Protein AF-A0A7S3S827-F1 (afdb_monomer_lite)

pLDDT: mean 71.92, std 21.84, range [37.91, 97.88]

InterPro domains:
  IPR003169 GYF domain [PF02213] (26-72)
  IPR003169 GYF domain [PS50829] (23-73)
  IPR003169 GYF domain [SM00444] (24-78)
  IPR035445 GYF-like domain superfamily [G3DSA:3.30.1490.40] (15-115)
  IPR035445 GYF-like domain superfamily [SSF55277] (18-75)

Radius of gyration: 38.39 Å; chains: 1; bounding box: 97×75×118 Å

Organism: Emiliania huxleyi (NCBI:txid2903)

Secondary structure (DSSP, 8-state):
-----------------PPPPPPPEEEEE-TTS-EEEEEEHHHHHHHHHTT-S-TT-EEEETTS-TT--EETTTT-SS-HHHHHHHHHHHHHHHHHHHHHHHHHHHHHHHHHHHHHHHHHHHHHHHHHHHHHHHHGGGS-------------------PPPPPP------------------HHHHHHHHTTSS-------------

Foldseek 3Di:
DDDDDDDDPPPDDPPDLDAQDPWWFKWWQDPVRDIDDRDTLVVVLVCVVVVLADQQIFMDIPVDDPPDTDGNVVCDPQHPSNVRVVSNVVSVVVVVVVVVVVVVVVVVVVVVVVVVVVVVVVVVVVVVVVVVVVVVPPDDPDDDDDDDDDDDDDDDDDDDDDDDDDDDDDDDDDDPPPPPPPVVVVVVSPVPPPPDDDDDDDDDDDD

Structure (mmCIF, N/CA/C/O backbone):
data_AF-A0A7S3S827-F1
#
_entry.id   AF-A0A7S3S827-F1
#
loop_
_atom_site.group_PDB
_atom_site.id
_atom_site.type_symbol
_atom_site.label_atom_id
_atom_site.label_alt_id
_atom_site.label_comp_id
_atom_site.label_asym_id
_atom_site.label_entity_id
_atom_site.label_seq_id
_atom_site.pdbx_PDB_ins_code
_atom_site.Cartn_x
_atom_site.Cartn_y
_atom_site.Cartn_z
_atom_site.occupancy
_atom_site.B_iso_or_equiv
_atom_site.auth_seq_id
_atom_site.auth_comp_id
_atom_site.auth_asym_id
_atom_site.auth_atom_id
_atom_site.pdbx_PDB_model_num
ATOM 1 N N . THR A 1 1 ? 31.826 45.865 11.017 1.00 51.09 1 THR A N 1
ATOM 2 C CA . THR A 1 1 ? 31.002 45.524 9.843 1.00 51.09 1 THR A CA 1
ATOM 3 C C . THR A 1 1 ? 30.927 44.026 9.707 1.00 51.09 1 THR A C 1
ATOM 5 O O . THR A 1 1 ? 31.869 43.405 9.240 1.00 51.09 1 THR A O 1
ATOM 8 N N . THR A 1 2 ? 29.838 43.450 10.203 1.00 48.00 2 THR A N 1
ATOM 9 C CA . THR A 1 2 ? 29.520 42.027 10.075 1.00 48.00 2 THR A CA 1
ATOM 10 C C . THR A 1 2 ? 28.719 41.873 8.790 1.00 48.00 2 THR A C 1
ATOM 12 O O . THR A 1 2 ? 27.593 42.364 8.734 1.00 48.00 2 THR A O 1
ATOM 15 N N . LEU A 1 3 ? 29.297 41.270 7.747 1.00 60.88 3 LEU A N 1
ATOM 16 C CA . LEU A 1 3 ? 28.540 40.963 6.535 1.00 60.88 3 LEU A CA 1
ATOM 17 C C . LEU A 1 3 ? 27.874 39.593 6.685 1.00 60.88 3 LEU A C 1
ATOM 19 O O . LEU A 1 3 ? 28.503 38.596 7.033 1.00 60.88 3 LEU A O 1
ATOM 23 N N . PHE A 1 4 ? 26.566 39.624 6.478 1.00 47.41 4 PHE A N 1
ATOM 24 C CA . PHE A 1 4 ? 25.593 38.579 6.723 1.00 47.41 4 PHE A CA 1
ATOM 25 C C . PHE A 1 4 ? 25.794 37.369 5.801 1.00 47.41 4 PHE A C 1
ATOM 27 O O . PHE A 1 4 ? 26.030 37.498 4.602 1.00 47.41 4 PHE A O 1
ATOM 34 N N . ARG A 1 5 ? 25.647 36.188 6.402 1.00 48.72 5 ARG A N 1
ATOM 35 C CA . ARG A 1 5 ? 25.558 34.866 5.780 1.00 48.72 5 ARG A CA 1
ATOM 36 C C . ARG A 1 5 ? 24.399 34.854 4.773 1.00 48.72 5 ARG A C 1
ATOM 38 O O . ARG A 1 5 ? 23.242 34.928 5.177 1.00 48.72 5 ARG A O 1
ATOM 45 N N . SER A 1 6 ? 24.728 34.757 3.485 1.00 54.19 6 SER A N 1
ATOM 46 C CA . SER A 1 6 ? 23.760 34.525 2.410 1.00 54.19 6 SER A CA 1
ATOM 47 C C . SER A 1 6 ? 23.053 33.192 2.654 1.00 54.19 6 SER A C 1
ATOM 49 O O . SER A 1 6 ? 23.708 32.164 2.855 1.00 54.19 6 SER A O 1
ATOM 51 N N . GLY A 1 7 ? 21.724 33.244 2.728 1.00 44.50 7 GLY A N 1
ATOM 52 C CA . GLY A 1 7 ? 20.860 32.097 2.955 1.00 44.50 7 GLY A CA 1
ATOM 53 C C . GLY A 1 7 ? 21.013 31.087 1.827 1.00 44.50 7 GLY A C 1
ATOM 54 O O . GLY A 1 7 ? 20.839 31.417 0.659 1.00 44.50 7 GLY A O 1
ATOM 55 N N . GLY A 1 8 ? 21.358 29.856 2.199 1.00 41.19 8 GLY A N 1
ATOM 56 C CA . GLY A 1 8 ? 21.295 28.719 1.303 1.00 41.19 8 GLY A CA 1
ATOM 57 C C . GLY A 1 8 ? 19.844 28.453 0.936 1.00 41.19 8 GLY A C 1
ATOM 58 O O . GLY A 1 8 ? 19.088 27.907 1.737 1.00 41.19 8 GLY A O 1
ATOM 59 N N . GLU A 1 9 ? 19.475 28.803 -0.289 1.00 45.28 9 GLU A N 1
ATOM 60 C CA . GLU A 1 9 ? 18.424 28.106 -1.017 1.00 45.28 9 GLU A CA 1
ATOM 61 C C . GLU A 1 9 ? 18.953 26.698 -1.303 1.00 45.28 9 GLU A C 1
ATOM 63 O O . GLU A 1 9 ? 19.600 26.420 -2.312 1.00 45.28 9 GLU A O 1
ATOM 68 N N . ILE A 1 10 ? 18.775 25.820 -0.317 1.00 52.88 10 ILE A N 1
ATOM 69 C CA . ILE A 1 10 ? 19.066 24.399 -0.443 1.00 52.88 10 ILE A CA 1
ATOM 70 C C . ILE A 1 10 ? 18.052 23.882 -1.456 1.00 52.88 10 ILE A C 1
ATOM 72 O O . ILE A 1 10 ? 16.862 23.783 -1.158 1.00 52.88 10 ILE A O 1
ATOM 76 N N . GLY A 1 11 ? 18.533 23.652 -2.678 1.00 43.12 11 GLY A N 1
ATOM 77 C CA . GLY A 1 11 ? 17.756 23.090 -3.769 1.00 43.12 11 GLY A CA 1
ATOM 78 C C . GLY A 1 11 ? 16.925 21.903 -3.296 1.00 43.12 11 GLY A C 1
ATOM 79 O O . GLY A 1 11 ? 17.377 21.097 -2.480 1.00 43.12 11 GLY A O 1
ATOM 80 N N . GLY A 1 12 ? 15.692 21.841 -3.799 1.00 39.44 12 GLY A N 1
ATOM 81 C CA . GLY A 1 12 ? 14.692 20.836 -3.473 1.00 39.44 12 GLY A CA 1
ATOM 82 C C . GLY A 1 12 ? 15.209 19.411 -3.618 1.00 39.44 12 GLY A C 1
ATOM 83 O O . GLY A 1 12 ? 15.080 18.790 -4.669 1.00 39.44 12 GLY A O 1
ATOM 84 N N . LEU A 1 13 ? 15.737 18.871 -2.523 1.00 42.00 13 LEU A N 1
ATOM 85 C CA . LEU A 1 13 ? 15.817 17.438 -2.317 1.00 42.00 13 LEU A CA 1
ATOM 86 C C . LEU A 1 13 ? 14.367 16.947 -2.199 1.00 42.00 13 LEU A C 1
ATOM 88 O O . LEU A 1 13 ? 13.686 17.347 -1.249 1.00 42.00 13 LEU A O 1
ATOM 92 N N . PRO A 1 14 ? 13.849 16.119 -3.128 1.00 49.59 14 PRO A N 1
ATOM 93 C CA . PRO A 1 14 ? 12.592 15.436 -2.880 1.00 49.59 14 PRO A CA 1
ATOM 94 C C . PRO A 1 14 ? 12.830 14.567 -1.649 1.00 49.59 14 PRO A C 1
ATOM 96 O O . PRO A 1 14 ? 13.682 13.675 -1.679 1.00 49.59 14 PRO A O 1
ATOM 99 N N . ALA A 1 15 ? 12.150 14.891 -0.546 1.00 54.53 15 ALA A N 1
ATOM 100 C CA . ALA A 1 15 ? 12.279 14.150 0.696 1.00 54.53 15 ALA A CA 1
ATOM 101 C C . ALA A 1 15 ? 12.190 12.645 0.381 1.00 54.53 15 ALA A C 1
ATOM 103 O O . ALA A 1 15 ? 11.295 12.247 -0.377 1.00 54.53 15 ALA A O 1
ATOM 104 N N . PRO A 1 16 ? 13.108 11.801 0.895 1.00 57.25 16 PRO A N 1
ATOM 105 C CA . PRO A 1 16 ? 12.917 10.362 0.803 1.00 57.25 16 PRO A CA 1
ATOM 106 C C . PRO A 1 16 ? 11.525 10.081 1.359 1.00 57.25 16 PRO A C 1
ATOM 108 O O . PRO A 1 16 ? 11.209 10.555 2.449 1.00 57.25 16 PRO A O 1
ATOM 111 N N . LEU A 1 17 ? 10.680 9.406 0.571 1.00 61.38 17 LEU A N 1
ATOM 112 C CA . LEU A 1 17 ? 9.327 9.042 0.978 1.00 61.38 17 LEU A CA 1
ATOM 113 C C . LEU A 1 17 ? 9.445 8.365 2.339 1.00 61.38 17 LEU A C 1
ATOM 115 O O . LEU A 1 17 ? 9.945 7.242 2.429 1.00 61.38 17 LEU A O 1
ATOM 119 N N . LEU A 1 18 ? 9.084 9.086 3.399 1.00 72.19 18 LEU A N 1
ATOM 120 C CA . LEU A 1 18 ? 9.188 8.565 4.747 1.00 72.19 18 LEU A CA 1
ATOM 121 C C . LEU A 1 18 ? 8.203 7.403 4.801 1.00 72.19 18 LEU A C 1
ATOM 123 O O . LEU A 1 18 ? 7.013 7.590 4.538 1.00 72.19 18 LEU A O 1
ATOM 127 N N . ALA A 1 19 ? 8.718 6.195 5.032 1.00 76.25 19 ALA A N 1
ATOM 128 C CA . ALA A 1 19 ? 7.873 5.018 5.089 1.00 76.25 19 ALA A CA 1
ATOM 129 C C . ALA A 1 19 ? 6.788 5.246 6.156 1.00 76.25 19 ALA A C 1
ATOM 131 O O . ALA A 1 19 ? 7.093 5.787 7.226 1.00 76.25 19 ALA A O 1
ATOM 132 N N . PRO A 1 20 ? 5.526 4.878 5.879 1.00 80.06 20 PRO A N 1
ATOM 133 C CA . PRO A 1 20 ? 4.479 4.974 6.883 1.00 80.06 20 PRO A CA 1
ATOM 134 C C . PRO A 1 20 ? 4.869 4.134 8.113 1.00 80.06 20 PRO A C 1
ATOM 136 O O . PRO A 1 20 ? 5.583 3.135 7.965 1.00 80.06 20 PRO A O 1
ATOM 139 N N . PRO A 1 21 ? 4.397 4.501 9.321 1.00 80.06 21 PRO A N 1
ATOM 140 C CA . PRO A 1 21 ? 4.660 3.732 10.542 1.00 80.06 21 PRO A CA 1
ATOM 141 C C . PRO A 1 21 ? 4.249 2.263 10.359 1.00 80.06 21 PRO A C 1
ATOM 143 O O . PRO A 1 21 ? 3.420 1.993 9.497 1.00 80.06 21 PRO A O 1
ATOM 146 N N . PRO A 1 22 ? 4.771 1.291 11.125 1.00 83.81 22 PRO A N 1
ATOM 147 C CA . PRO A 1 22 ? 4.382 -0.117 10.984 1.00 83.81 22 PRO A CA 1
ATOM 148 C C . PRO A 1 22 ? 2.862 -0.325 11.155 1.00 83.81 22 PRO A C 1
ATOM 150 O O . PRO A 1 22 ? 2.217 0.485 11.826 1.00 83.81 22 PRO A O 1
ATOM 153 N N . PRO A 1 23 ? 2.267 -1.347 10.505 1.00 84.81 23 PRO A N 1
ATOM 154 C CA . PRO A 1 23 ? 0.839 -1.646 10.623 1.00 84.81 23 PRO A CA 1
ATOM 155 C C . PRO A 1 23 ? 0.475 -1.952 12.069 1.00 84.81 23 PRO A C 1
ATOM 157 O O . PRO A 1 23 ? 1.078 -2.826 12.689 1.00 84.81 23 PRO A O 1
ATOM 160 N N . LYS A 1 24 ? -0.498 -1.207 12.596 1.00 89.75 24 LYS A N 1
ATOM 161 C CA . LYS A 1 24 ? -1.040 -1.415 13.938 1.00 89.75 24 LYS A CA 1
ATOM 162 C C . LYS A 1 24 ? -2.236 -2.360 13.893 1.00 89.75 24 LYS A C 1
ATOM 164 O O . LYS A 1 24 ? -3.047 -2.314 12.966 1.00 89.75 24 LYS A O 1
ATOM 169 N N . GLU A 1 25 ? -2.366 -3.184 14.922 1.00 93.75 25 GLU A N 1
ATOM 170 C CA . GLU A 1 25 ? -3.558 -4.003 15.125 1.00 93.75 25 GLU A CA 1
ATOM 171 C C . GLU A 1 25 ? -4.570 -3.233 15.972 1.00 93.75 25 GLU A C 1
ATOM 173 O O . GLU A 1 25 ? -4.205 -2.445 16.849 1.00 93.75 25 GLU A O 1
ATOM 178 N N . TRP A 1 26 ? -5.851 -3.447 15.698 1.00 93.12 26 TRP A N 1
ATOM 179 C CA . TRP A 1 26 ? -6.949 -2.728 16.326 1.00 93.12 26 TRP A CA 1
ATOM 180 C C . TRP A 1 26 ? -7.888 -3.673 17.054 1.00 93.12 26 TRP A C 1
ATOM 182 O O . TRP A 1 26 ? -8.202 -4.765 16.576 1.00 93.12 26 TRP A O 1
ATOM 192 N N . PHE A 1 27 ? -8.367 -3.206 18.201 1.00 93.62 27 PHE A N 1
ATOM 193 C CA . PHE A 1 27 ? -9.328 -3.907 19.035 1.00 93.62 27 PHE A CA 1
ATOM 194 C C . PHE A 1 27 ? -10.498 -2.978 19.328 1.00 93.62 27 PHE A C 1
ATOM 196 O O . PHE A 1 27 ? -10.313 -1.773 19.525 1.00 93.62 27 PHE A O 1
ATOM 203 N N . TYR A 1 28 ? -11.702 -3.532 19.396 1.00 93.25 28 TYR A N 1
ATOM 204 C CA . TYR A 1 28 ? -12.872 -2.797 19.865 1.00 93.25 28 TYR A CA 1
ATOM 205 C C . TYR A 1 28 ? -13.607 -3.587 20.936 1.00 93.25 28 TYR A C 1
ATOM 207 O O . TYR A 1 28 ? -13.506 -4.814 20.998 1.00 93.25 28 TYR A O 1
ATOM 215 N N . ARG A 1 29 ? -14.346 -2.879 21.788 1.00 92.00 29 ARG A N 1
ATOM 216 C CA . ARG A 1 29 ? -15.209 -3.487 22.799 1.00 92.00 29 ARG A CA 1
ATOM 217 C C . ARG A 1 29 ? -16.655 -3.414 22.331 1.00 92.00 29 ARG A C 1
ATOM 219 O O . ARG A 1 29 ? -17.134 -2.335 21.989 1.00 92.00 29 ARG A O 1
ATOM 226 N N . ASP A 1 30 ? -17.331 -4.553 22.261 1.00 89.81 30 ASP A N 1
ATOM 227 C CA . ASP A 1 30 ? -18.743 -4.585 21.880 1.00 89.81 30 ASP A CA 1
ATOM 228 C C . ASP A 1 30 ? -19.674 -4.180 23.040 1.00 89.81 30 ASP A C 1
ATOM 230 O O . ASP A 1 30 ? -19.233 -3.859 24.146 1.00 89.81 30 ASP A O 1
ATOM 234 N N . LEU A 1 31 ? -20.985 -4.170 22.772 1.00 85.19 31 LEU A N 1
ATOM 235 C CA . LEU A 1 31 ? -22.021 -3.821 23.753 1.00 85.19 31 LEU A CA 1
ATOM 236 C C . LEU A 1 31 ? -22.100 -4.818 24.919 1.00 85.19 31 LEU A C 1
ATOM 238 O O . LEU A 1 31 ? -22.550 -4.452 26.001 1.00 85.19 31 LEU A O 1
ATOM 242 N N . GLU A 1 32 ? -21.659 -6.062 24.709 1.00 87.06 32 GLU A N 1
ATOM 243 C CA . GLU A 1 32 ? -21.570 -7.094 25.750 1.00 87.06 32 GLU A CA 1
ATOM 244 C C . GLU A 1 32 ? -20.295 -6.912 26.597 1.00 87.06 32 GLU A C 1
ATOM 246 O O . GLU A 1 32 ? -20.071 -7.623 27.577 1.00 87.06 32 GLU A O 1
ATOM 251 N N . GLY A 1 33 ? -19.452 -5.937 26.242 1.00 85.88 33 GLY A N 1
ATOM 252 C CA . GLY A 1 33 ? -18.188 -5.671 26.903 1.00 85.88 33 GLY A CA 1
ATOM 253 C C . GLY A 1 33 ? -17.071 -6.623 26.476 1.00 85.88 33 GLY A C 1
ATOM 254 O O . GLY A 1 33 ? -16.022 -6.620 27.129 1.00 85.88 33 GLY A O 1
ATOM 255 N N . VAL A 1 34 ? -17.263 -7.409 25.414 1.00 91.75 34 VAL A N 1
ATOM 256 C CA . VAL A 1 34 ? -16.282 -8.372 24.904 1.00 91.75 34 VAL A CA 1
ATOM 257 C C . VAL A 1 34 ? -15.320 -7.670 23.950 1.00 91.75 34 VAL A C 1
ATOM 259 O O . VAL A 1 34 ? -15.717 -6.881 23.091 1.00 91.75 34 VAL A O 1
ATOM 262 N N . VAL A 1 35 ? -14.027 -7.948 24.120 1.00 93.19 35 VAL A N 1
ATOM 263 C CA . VAL A 1 35 ? -12.971 -7.423 23.252 1.00 93.19 35 VAL A CA 1
ATOM 264 C C . VAL A 1 35 ? -12.912 -8.260 21.981 1.00 93.19 35 VAL A C 1
ATOM 266 O O . VAL A 1 35 ? -12.739 -9.475 22.042 1.00 93.19 35 VAL A O 1
ATOM 269 N N . GLN A 1 36 ? -13.031 -7.597 20.839 1.00 92.56 36 GLN A N 1
ATOM 270 C CA . GLN A 1 36 ? -12.949 -8.195 19.514 1.00 92.56 36 GLN A CA 1
ATOM 271 C C . GLN A 1 36 ? -11.668 -7.715 18.824 1.00 92.56 36 GLN A C 1
ATOM 273 O O . GLN A 1 36 ? -11.342 -6.525 18.870 1.00 92.56 36 GLN A O 1
ATOM 278 N N . GLY A 1 37 ? -10.953 -8.634 18.177 1.00 90.81 37 GLY A N 1
ATOM 279 C CA . GLY A 1 37 ? -9.704 -8.376 17.456 1.00 90.81 37 GLY A CA 1
ATOM 280 C C . GLY A 1 37 ? -8.712 -9.537 17.598 1.00 90.81 37 GLY A C 1
ATOM 281 O O . GLY A 1 37 ? -9.057 -10.553 18.206 1.00 90.81 37 GLY A O 1
ATOM 282 N N . PRO A 1 38 ? -7.486 -9.405 17.067 1.00 93.88 38 PRO A N 1
ATOM 283 C CA . PRO A 1 38 ? -6.941 -8.231 16.375 1.00 93.88 38 PRO A CA 1
ATOM 284 C C . PRO A 1 38 ? -7.517 -8.040 14.963 1.00 93.88 38 PRO A C 1
ATOM 286 O O . PRO A 1 38 ? -7.729 -9.006 14.232 1.00 93.88 38 PRO A O 1
ATOM 289 N N . PHE A 1 39 ? -7.738 -6.785 14.568 1.00 93.50 39 PHE A N 1
ATOM 290 C CA . PHE A 1 39 ? -8.110 -6.400 13.202 1.00 93.50 39 PHE A CA 1
ATOM 291 C C . PHE A 1 39 ? -7.045 -5.510 12.573 1.00 93.50 39 PHE A C 1
ATOM 293 O O . PHE A 1 39 ? -6.394 -4.720 13.260 1.00 93.50 39 PHE A O 1
ATOM 300 N N . THR A 1 40 ? -6.883 -5.598 11.256 1.00 92.94 40 THR A N 1
ATOM 301 C CA . THR A 1 40 ? -5.934 -4.739 10.538 1.00 92.94 40 THR A CA 1
ATOM 302 C C . THR A 1 40 ? -6.492 -3.327 10.334 1.00 92.94 40 THR A C 1
ATOM 304 O O . THR A 1 40 ? -7.707 -3.110 10.309 1.00 92.94 40 THR A O 1
ATOM 307 N N . GLU A 1 41 ? -5.598 -2.350 10.132 1.00 91.38 41 GLU A N 1
ATOM 308 C CA . GLU A 1 41 ? -5.967 -0.972 9.754 1.00 91.38 41 GLU A CA 1
ATOM 309 C C . GLU A 1 41 ? -6.884 -0.932 8.524 1.00 91.38 41 GLU A C 1
ATOM 311 O O . GLU A 1 41 ? -7.799 -0.116 8.458 1.00 91.38 41 GLU A O 1
ATOM 316 N N . GLU A 1 42 ? -6.649 -1.821 7.557 1.00 91.19 42 GLU A N 1
ATOM 317 C CA . GLU A 1 42 ? -7.448 -1.944 6.338 1.00 91.19 42 GLU A CA 1
ATOM 318 C C . GLU A 1 42 ? -8.878 -2.395 6.639 1.00 91.19 42 GLU A C 1
ATOM 320 O O . GLU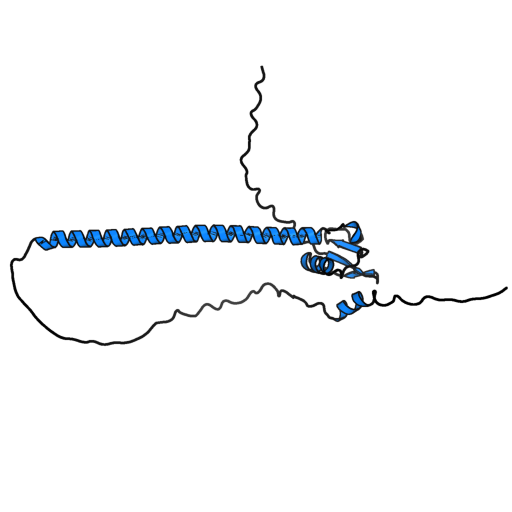 A 1 42 ? -9.825 -1.701 6.265 1.00 91.19 42 GLU A O 1
ATOM 325 N N . GLN A 1 43 ? -9.035 -3.495 7.383 1.00 92.12 43 GLN A N 1
ATOM 326 C CA . GLN A 1 43 ? -10.350 -4.032 7.746 1.00 92.12 43 GLN A CA 1
ATOM 327 C C . GLN A 1 43 ? -11.181 -2.995 8.499 1.00 92.12 43 GLN A C 1
ATOM 329 O O . GLN A 1 43 ? -12.339 -2.734 8.167 1.00 92.12 43 GLN A O 1
ATOM 334 N N . ILE A 1 44 ? -10.579 -2.362 9.504 1.00 91.94 44 ILE A N 1
ATOM 335 C CA . ILE A 1 44 ? -11.321 -1.454 10.371 1.00 91.94 44 ILE A CA 1
ATOM 336 C C . ILE A 1 44 ? -11.589 -0.098 9.703 1.00 91.94 44 ILE A C 1
ATOM 338 O O . ILE A 1 44 ? -12.637 0.513 9.930 1.00 91.94 44 ILE A O 1
ATOM 342 N N . SER A 1 45 ? -10.709 0.331 8.791 1.00 91.50 45 SER A N 1
ATOM 343 C CA . SER A 1 45 ? -10.950 1.462 7.889 1.00 91.50 45 SER A CA 1
ATOM 344 C C . SER A 1 45 ? -12.129 1.195 6.949 1.00 91.50 45 SER A C 1
ATOM 346 O O . SER A 1 45 ? -12.983 2.070 6.771 1.00 91.50 45 SER A O 1
ATOM 348 N N . GLU A 1 46 ? -12.241 -0.013 6.392 1.00 92.88 46 GLU A N 1
ATOM 349 C CA . GLU A 1 46 ? -13.371 -0.400 5.543 1.00 92.88 46 GLU A CA 1
ATOM 350 C C . GLU A 1 46 ? -14.696 -0.379 6.317 1.00 92.88 46 GLU A C 1
ATOM 352 O O . GLU A 1 46 ? -15.693 0.183 5.844 1.00 92.88 46 GLU A O 1
ATOM 357 N N . TRP A 1 47 ? -14.707 -0.914 7.539 1.00 91.94 47 TRP A N 1
ATOM 358 C CA . TRP A 1 47 ? -15.898 -0.906 8.391 1.00 91.94 47 TRP A CA 1
ATOM 359 C C . TRP A 1 47 ? -16.310 0.502 8.819 1.00 91.94 47 TRP A C 1
ATOM 361 O O . TRP A 1 47 ? -17.505 0.816 8.823 1.00 91.94 47 TRP A O 1
ATOM 371 N N . HIS A 1 48 ? -15.342 1.374 9.108 1.00 90.25 48 HIS A N 1
ATOM 372 C CA . HIS A 1 48 ? -15.591 2.787 9.386 1.00 90.25 48 HIS A CA 1
ATOM 373 C C . HIS A 1 48 ? -16.221 3.504 8.183 1.00 90.25 48 HIS A C 1
ATOM 375 O O . HIS A 1 48 ? -17.231 4.202 8.323 1.00 90.25 48 HIS A O 1
ATOM 381 N N . ARG A 1 49 ? -15.666 3.302 6.980 1.00 89.06 49 ARG A N 1
ATOM 382 C CA . ARG A 1 49 ? -16.199 3.880 5.732 1.00 89.06 49 ARG A CA 1
ATOM 383 C C . ARG A 1 49 ? -17.604 3.375 5.417 1.00 89.06 49 ARG A C 1
ATOM 385 O O . ARG A 1 49 ? -18.434 4.153 4.957 1.00 89.06 49 ARG A O 1
ATOM 392 N N . SER A 1 50 ? -17.872 2.109 5.723 1.00 89.94 50 SER A N 1
ATOM 393 C CA . SER A 1 50 ? -19.173 1.461 5.527 1.00 89.94 50 SER A CA 1
ATOM 394 C C . SER A 1 50 ? -20.186 1.757 6.640 1.00 89.94 50 SER A C 1
ATOM 396 O O . SER A 1 50 ? -21.297 1.235 6.599 1.00 89.94 50 SER A O 1
ATOM 398 N N . LYS A 1 51 ? -19.823 2.582 7.635 1.00 89.75 51 LYS A N 1
ATOM 399 C CA . LYS A 1 51 ? -20.671 2.947 8.785 1.00 89.75 51 LYS A CA 1
ATOM 400 C C . LYS A 1 51 ? -21.157 1.749 9.614 1.00 89.75 51 LYS A C 1
ATOM 402 O O . LYS A 1 51 ? -22.183 1.838 10.280 1.00 89.75 51 LYS A O 1
ATOM 407 N N . TYR A 1 52 ? -20.391 0.655 9.627 1.00 89.25 52 TYR A N 1
ATOM 408 C CA . TYR A 1 52 ? -20.658 -0.489 10.506 1.00 89.25 52 TYR A CA 1
ATOM 409 C C . TYR A 1 52 ? -20.203 -0.246 11.950 1.00 89.25 52 TYR A C 1
ATOM 411 O O . TYR A 1 52 ? -20.700 -0.898 12.864 1.00 89.25 52 TYR A O 1
ATOM 419 N N . LEU A 1 53 ? -19.265 0.683 12.163 1.00 89.31 53 LEU A N 1
ATOM 420 C CA . LEU A 1 53 ? -18.757 1.035 13.488 1.00 89.31 53 LEU A CA 1
ATOM 421 C C . LEU A 1 53 ? -19.529 2.248 14.034 1.00 89.31 53 LEU A C 1
ATOM 423 O O . LEU A 1 53 ? -19.475 3.317 13.416 1.00 89.31 53 LEU A O 1
ATOM 427 N N . PRO A 1 54 ? -20.251 2.119 15.164 1.00 89.44 54 PRO A N 1
ATOM 428 C CA . PRO A 1 54 ? -20.937 3.252 15.770 1.00 89.44 54 PRO A CA 1
ATOM 429 C C . PRO A 1 54 ? -19.936 4.264 16.338 1.00 89.44 54 PRO A C 1
ATOM 431 O O . PRO A 1 54 ? -18.864 3.898 16.808 1.00 89.44 54 PRO A O 1
ATOM 434 N N . ALA A 1 55 ? -20.303 5.547 16.346 1.00 88.62 55 ALA A N 1
ATOM 435 C CA . ALA A 1 55 ? -19.421 6.621 16.812 1.00 88.62 55 ALA A CA 1
ATOM 436 C C . ALA A 1 55 ? -19.005 6.464 18.289 1.00 88.62 55 ALA A C 1
ATOM 438 O O . ALA A 1 55 ? -17.887 6.795 18.654 1.00 88.62 55 ALA A O 1
ATOM 439 N N . ASN A 1 56 ? -19.862 5.878 19.127 1.00 89.94 56 ASN A N 1
ATOM 440 C CA . ASN A 1 56 ? -19.554 5.626 20.538 1.00 89.94 56 ASN A CA 1
ATOM 441 C C . ASN A 1 56 ? -18.808 4.299 20.771 1.00 89.94 56 ASN A C 1
ATOM 443 O O . ASN A 1 56 ? -18.664 3.889 21.920 1.00 89.94 56 ASN A O 1
ATOM 447 N N . LEU A 1 57 ? -18.377 3.594 19.714 1.00 91.44 57 LEU A N 1
ATOM 448 C CA . LEU A 1 57 ? -17.685 2.314 19.856 1.00 91.44 57 LEU A CA 1
ATOM 449 C C . LEU A 1 57 ? -16.313 2.532 20.512 1.00 91.44 57 LEU A C 1
ATOM 451 O O . LEU A 1 57 ? -15.492 3.245 19.929 1.00 91.44 57 LEU A O 1
ATOM 455 N N . PRO A 1 58 ? -16.030 1.921 21.676 1.00 93.06 58 PRO A N 1
ATOM 456 C CA . PRO A 1 58 ? -14.725 2.014 22.313 1.00 93.06 58 PRO A CA 1
ATOM 457 C C . PRO A 1 58 ? -13.699 1.215 21.511 1.00 93.06 58 PRO A C 1
ATOM 459 O O . PRO A 1 58 ? -13.856 0.007 21.307 1.00 93.06 58 PRO A O 1
ATOM 462 N N . MET A 1 59 ? -12.637 1.883 21.073 1.00 93.19 59 MET A N 1
ATOM 463 C CA . MET A 1 59 ? -11.583 1.306 20.246 1.00 93.19 59 MET A CA 1
ATOM 464 C C . MET A 1 59 ? -10.203 1.612 20.820 1.00 93.19 59 M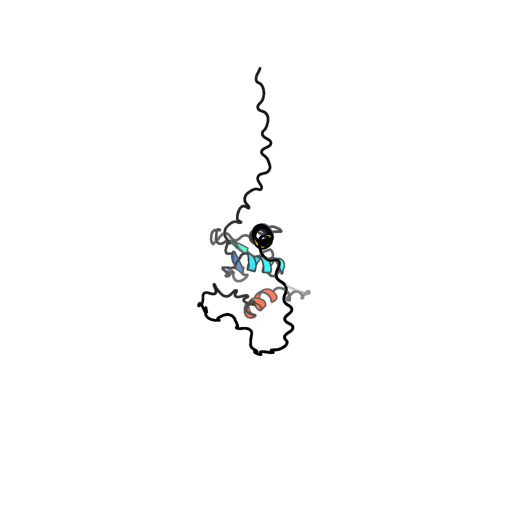ET A C 1
ATOM 466 O O . MET A 1 59 ? -9.996 2.651 21.444 1.00 93.19 59 MET A O 1
ATOM 470 N N . ARG A 1 60 ? -9.247 0.716 20.583 1.00 93.44 60 ARG A N 1
ATOM 471 C CA . ARG A 1 60 ? -7.839 0.912 20.947 1.00 93.44 60 ARG A CA 1
ATOM 472 C C . ARG A 1 60 ? -6.914 0.296 19.906 1.00 93.44 60 ARG A C 1
ATOM 474 O O . ARG A 1 60 ? -7.307 -0.647 19.209 1.00 93.44 60 ARG A O 1
ATOM 481 N N . SER A 1 61 ? -5.686 0.795 19.835 1.00 92.19 61 SER A N 1
ATOM 482 C CA . SER A 1 61 ? -4.629 0.143 19.067 1.00 92.19 61 SER A CA 1
ATOM 483 C C . SER A 1 61 ? -3.861 -0.870 19.927 1.00 92.19 61 SER A C 1
ATOM 485 O O . SER A 1 61 ? -4.000 -0.905 21.151 1.00 92.19 61 SER A O 1
ATOM 487 N N . SER A 1 62 ? -3.050 -1.715 19.293 1.00 91.00 62 SER A N 1
ATOM 488 C CA . SER A 1 62 ? -2.144 -2.658 19.966 1.00 91.00 62 SER A CA 1
ATOM 489 C C . SER A 1 62 ? -1.051 -1.982 20.796 1.00 91.00 62 SER A C 1
ATOM 491 O O . SER A 1 62 ? -0.461 -2.620 21.658 1.00 91.00 62 SER A O 1
ATOM 493 N N . ASP A 1 63 ? -0.774 -0.714 20.501 1.00 87.19 63 ASP A N 1
ATOM 494 C CA . ASP A 1 63 ? 0.242 0.121 21.146 1.00 87.19 63 ASP A CA 1
ATOM 495 C C . ASP A 1 63 ? -0.285 0.742 22.455 1.00 87.19 63 ASP A C 1
ATOM 497 O O . ASP A 1 63 ? 0.484 1.060 23.359 1.00 87.19 63 ASP A O 1
ATOM 501 N N . ASP A 1 64 ? -1.609 0.887 22.564 1.00 87.19 64 ASP A N 1
ATOM 502 C CA . ASP A 1 64 ? -2.273 1.463 23.729 1.00 87.19 64 ASP A CA 1
ATOM 503 C C . ASP A 1 64 ? -2.445 0.426 24.858 1.00 87.19 64 ASP A C 1
ATOM 505 O O . ASP A 1 64 ? -2.635 -0.770 24.590 1.00 87.19 64 ASP A O 1
ATOM 509 N N . PRO A 1 65 ? -2.473 0.866 26.134 1.00 88.69 65 PRO A N 1
ATOM 510 C CA . PRO A 1 65 ? -2.781 -0.001 27.266 1.00 88.69 65 PRO A CA 1
ATOM 511 C C . PRO A 1 65 ? -4.117 -0.746 27.085 1.00 88.69 65 PRO A C 1
ATOM 513 O O . PRO A 1 65 ? -5.056 -0.196 26.503 1.00 88.69 65 PRO A O 1
ATOM 516 N N . PRO A 1 66 ? -4.262 -1.971 27.628 1.00 83.50 66 PRO A N 1
ATOM 517 C CA . PRO A 1 66 ? -5.461 -2.790 27.441 1.00 83.50 66 PRO A CA 1
ATOM 518 C C . PRO A 1 66 ? -6.749 -2.145 27.971 1.00 83.50 66 PRO A C 1
ATOM 520 O O . PRO A 1 66 ? -7.818 -2.489 27.478 1.00 83.50 66 PRO A O 1
ATOM 523 N N . ASP A 1 67 ? -6.649 -1.205 28.914 1.00 84.69 67 ASP A N 1
ATOM 524 C CA . ASP A 1 67 ? -7.776 -0.464 29.497 1.00 84.69 67 ASP A CA 1
ATOM 525 C C . ASP A 1 67 ? -8.042 0.897 28.823 1.00 84.69 67 ASP A C 1
ATOM 527 O O . ASP A 1 67 ? -9.021 1.573 29.139 1.00 84.69 67 ASP A O 1
ATOM 531 N N . SER A 1 68 ? -7.197 1.310 27.872 1.00 90.19 68 SER A N 1
ATOM 532 C CA . SER A 1 68 ? -7.256 2.628 27.232 1.00 90.19 68 SER A CA 1
ATOM 533 C C . SER A 1 68 ? -8.115 2.607 25.964 1.00 90.19 68 SER A C 1
ATOM 535 O O . SER A 1 68 ? -7.604 2.723 24.850 1.00 90.19 68 SER A O 1
ATOM 537 N N . TYR A 1 69 ? -9.430 2.441 26.123 1.00 90.06 69 TYR A N 1
ATOM 538 C CA . TYR A 1 69 ? -10.372 2.527 25.004 1.00 90.06 69 TYR A CA 1
ATOM 539 C C . TYR A 1 69 ? -10.859 3.958 24.789 1.00 90.06 69 TYR A C 1
ATOM 541 O O . TYR A 1 69 ? -11.454 4.565 25.679 1.00 90.06 69 TYR A O 1
ATOM 549 N N . THR A 1 70 ? -10.697 4.444 23.565 1.00 92.00 70 THR A N 1
ATOM 550 C CA . THR A 1 70 ? -11.186 5.751 23.130 1.00 92.00 70 THR A CA 1
ATOM 551 C C . THR A 1 70 ? -12.382 5.541 22.205 1.00 92.00 70 THR A C 1
ATOM 553 O O . THR A 1 70 ? -12.295 4.731 21.276 1.00 92.00 70 THR A O 1
ATOM 556 N N . PRO A 1 71 ? -13.521 6.214 22.430 1.00 92.62 71 PRO A N 1
ATOM 557 C CA . PRO A 1 71 ? -14.650 6.098 21.524 1.00 92.62 71 PRO A CA 1
ATOM 558 C C . PRO A 1 71 ? -14.291 6.677 20.154 1.00 92.62 71 PRO A C 1
ATOM 560 O O . PRO A 1 71 ? -13.578 7.675 20.041 1.00 92.62 71 PRO A O 1
ATOM 563 N N . LEU A 1 72 ? -14.795 6.041 19.101 1.00 88.94 72 LEU A N 1
ATOM 564 C CA . LEU A 1 72 ? -14.502 6.405 17.716 1.00 88.94 72 LEU A CA 1
ATOM 565 C C . LEU A 1 72 ? -14.804 7.888 17.401 1.00 88.94 72 LEU A C 1
ATOM 567 O O . LEU A 1 72 ? -14.099 8.497 16.600 1.00 88.94 72 LEU A O 1
ATOM 571 N N . SER A 1 73 ? -15.800 8.487 18.056 1.00 88.69 73 SER A N 1
ATOM 572 C CA . SER A 1 73 ? -16.153 9.907 17.952 1.00 88.69 73 SER A CA 1
ATOM 573 C C . SER A 1 73 ? -15.031 10.848 18.395 1.00 88.69 73 SER A C 1
ATOM 575 O O . SER A 1 73 ? -14.844 11.896 17.782 1.00 88.69 73 SER A O 1
ATOM 577 N N . GLU A 1 74 ? -14.268 10.470 19.422 1.00 91.06 74 GLU A N 1
ATOM 578 C CA . GLU A 1 74 ? -13.164 11.269 19.976 1.00 91.06 74 GLU A CA 1
ATOM 579 C C . GLU A 1 74 ? -11.902 11.183 19.101 1.00 91.06 74 GLU A C 1
ATOM 581 O O . GLU A 1 74 ? -11.073 12.088 19.114 1.00 91.06 74 GLU A O 1
ATOM 586 N N . MET A 1 75 ? -11.768 10.139 18.270 1.00 87.88 75 MET A N 1
ATOM 587 C CA . MET A 1 75 ? -10.679 10.035 17.282 1.00 87.88 75 MET A CA 1
ATOM 588 C C . MET A 1 75 ? -10.858 10.971 16.073 1.00 87.88 75 MET A C 1
ATOM 590 O O . MET A 1 75 ? -9.959 11.080 15.238 1.00 87.88 75 MET A O 1
ATOM 594 N N . GLY A 1 76 ? -11.999 11.660 15.974 1.00 85.38 76 GLY A N 1
ATOM 595 C CA . GLY A 1 76 ? -12.292 12.637 14.931 1.00 85.38 76 GLY A CA 1
ATOM 596 C C . 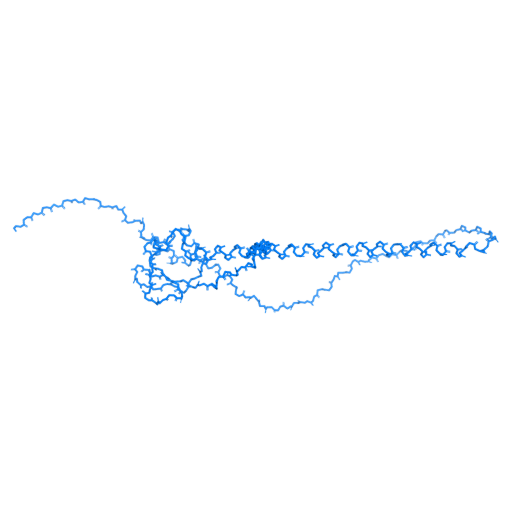GLY A 1 76 ? -12.792 12.037 13.612 1.00 85.38 76 GLY A C 1
ATOM 597 O O . GLY A 1 76 ? -13.001 10.837 13.465 1.00 85.38 76 GLY A O 1
ATOM 598 N N . SER A 1 77 ? -12.993 12.912 12.618 1.00 81.31 77 SER A N 1
ATOM 599 C CA . SER A 1 77 ? -13.532 12.550 11.289 1.00 81.31 77 SER A CA 1
ATOM 600 C C . SER A 1 77 ? -12.656 11.541 10.533 1.00 81.31 77 SER A C 1
ATOM 602 O O . SER A 1 77 ? -13.144 10.749 9.722 1.00 81.31 77 SER A O 1
ATOM 604 N N . GLN A 1 78 ? -11.353 11.552 10.818 1.00 85.88 78 GLN A N 1
ATOM 605 C CA . GLN A 1 78 ? -10.385 10.647 10.223 1.00 85.88 78 GLN A CA 1
ATOM 606 C C . GLN A 1 78 ? -9.558 9.972 11.322 1.00 85.88 78 GLN A C 1
ATOM 608 O O . GLN A 1 78 ? -8.490 10.470 11.680 1.00 85.88 78 GLN A O 1
ATOM 613 N N . PRO A 1 79 ? -10.036 8.828 11.840 1.00 88.69 79 PRO A N 1
ATOM 614 C CA . PRO A 1 79 ? -9.320 8.067 12.849 1.00 88.69 79 PRO A CA 1
ATOM 615 C C . PRO A 1 79 ? -7.912 7.672 12.378 1.00 88.69 79 PRO A C 1
ATOM 617 O O . PRO A 1 79 ? -7.686 7.489 11.172 1.00 88.69 79 PRO A O 1
ATOM 620 N N . PRO A 1 80 ? -6.968 7.456 13.309 1.00 87.94 80 PRO A N 1
ATOM 621 C CA . PRO A 1 80 ? -5.582 7.116 12.988 1.00 87.94 80 PRO A CA 1
ATOM 622 C C . PRO A 1 80 ? -5.440 5.885 12.080 1.00 87.94 80 PRO A C 1
ATOM 624 O O . PRO A 1 80 ? -4.583 5.896 11.201 1.00 87.94 80 PRO A O 1
ATOM 627 N N . PHE A 1 81 ? -6.297 4.863 12.199 1.00 89.50 81 PHE A N 1
ATOM 628 C CA . PHE A 1 81 ? -6.277 3.707 11.288 1.00 89.50 81 PHE A CA 1
ATOM 629 C C . PHE A 1 81 ? -6.656 4.055 9.843 1.00 89.50 81 PHE A C 1
ATOM 631 O O . PHE A 1 81 ? -6.077 3.506 8.908 1.00 89.50 81 PHE A O 1
ATOM 638 N N . VAL A 1 82 ? -7.581 5.000 9.635 1.00 90.94 82 VAL A N 1
ATOM 639 C CA . VAL A 1 82 ? -7.959 5.470 8.291 1.00 90.94 82 VAL A CA 1
ATOM 640 C C . VAL A 1 82 ? -6.816 6.280 7.691 1.00 90.94 82 VAL A C 1
ATOM 642 O O . VAL A 1 82 ? -6.455 6.086 6.530 1.00 90.94 82 VAL A O 1
ATOM 645 N N . ALA A 1 83 ? -6.231 7.182 8.482 1.00 89.38 83 ALA A N 1
ATOM 646 C CA . ALA A 1 83 ? -5.083 7.978 8.062 1.00 89.38 83 ALA A CA 1
ATOM 647 C C . ALA A 1 83 ? -3.876 7.090 7.712 1.00 89.38 83 ALA A C 1
ATOM 649 O O . ALA A 1 83 ? -3.287 7.261 6.643 1.00 89.38 83 ALA A O 1
ATOM 650 N N . ALA A 1 84 ? -3.557 6.108 8.559 1.00 89.38 84 ALA A N 1
ATOM 651 C CA . ALA A 1 84 ? -2.466 5.161 8.341 1.00 89.38 84 ALA A CA 1
ATOM 652 C C . ALA A 1 84 ? -2.688 4.307 7.085 1.00 89.38 84 ALA A C 1
ATOM 654 O O . ALA A 1 84 ? -1.798 4.224 6.236 1.00 89.38 84 ALA A O 1
ATOM 655 N N . HIS A 1 85 ? -3.889 3.750 6.906 1.00 90.50 85 HIS A N 1
ATOM 656 C CA . HIS A 1 85 ? -4.222 2.961 5.721 1.00 90.50 85 HIS A CA 1
ATOM 657 C C . HIS A 1 85 ? -4.080 3.779 4.425 1.00 90.50 85 HIS A C 1
ATOM 659 O O . HIS A 1 85 ? -3.454 3.327 3.466 1.00 90.50 85 HIS A O 1
ATOM 665 N N . LEU A 1 86 ? -4.579 5.021 4.406 1.00 90.25 86 LEU A N 1
ATOM 666 C CA . LEU A 1 86 ? -4.426 5.908 3.248 1.00 90.25 86 LEU A CA 1
ATOM 667 C C . LEU A 1 86 ? -2.966 6.303 2.996 1.00 90.25 86 LEU A C 1
ATOM 669 O O . LEU A 1 86 ? -2.547 6.376 1.840 1.00 90.25 86 LEU A O 1
ATOM 673 N N . ALA A 1 87 ? -2.184 6.550 4.048 1.00 89.75 87 ALA A N 1
ATOM 674 C CA . ALA A 1 87 ? -0.759 6.843 3.917 1.00 89.75 87 ALA A CA 1
ATOM 675 C C . ALA A 1 87 ? 0.001 5.662 3.293 1.00 89.75 87 ALA A C 1
ATOM 677 O O . ALA A 1 87 ? 0.813 5.874 2.392 1.00 89.75 87 ALA A O 1
ATOM 678 N N . ARG A 1 88 ? -0.314 4.421 3.693 1.00 89.44 88 ARG A N 1
ATOM 679 C CA . ARG A 1 88 ? 0.252 3.210 3.074 1.00 89.44 88 ARG A CA 1
ATOM 680 C C . ARG A 1 88 ? -0.119 3.072 1.608 1.00 89.44 88 ARG A C 1
ATOM 682 O O . ARG A 1 88 ? 0.772 2.823 0.803 1.00 89.44 88 ARG A O 1
ATOM 689 N N . GLN A 1 89 ? -1.389 3.272 1.250 1.00 90.25 89 GLN A N 1
ATOM 690 C CA . GLN A 1 89 ? -1.806 3.217 -0.155 1.00 90.25 89 GLN A CA 1
ATOM 691 C C . GLN A 1 89 ? -1.049 4.241 -1.009 1.00 90.25 89 GLN A C 1
ATOM 693 O O . GLN A 1 89 ? -0.546 3.906 -2.079 1.00 90.25 89 GLN A O 1
ATOM 698 N N . LYS A 1 90 ? -0.914 5.479 -0.516 1.00 90.69 90 LYS A N 1
ATOM 699 C CA . LYS A 1 90 ? -0.150 6.528 -1.208 1.00 90.69 90 LYS A CA 1
ATOM 700 C C . LYS A 1 90 ? 1.322 6.155 -1.356 1.00 90.69 90 LYS A C 1
ATOM 702 O O . LYS A 1 90 ? 1.879 6.323 -2.434 1.00 90.69 90 LYS A O 1
ATOM 707 N N . TYR A 1 91 ? 1.933 5.638 -0.293 1.00 89.50 91 TYR A N 1
ATOM 708 C CA . TYR A 1 91 ? 3.328 5.208 -0.313 1.00 89.50 91 TYR A CA 1
ATOM 709 C C . TYR A 1 91 ? 3.564 4.077 -1.323 1.00 89.50 91 TYR A C 1
ATOM 711 O O . TYR A 1 91 ? 4.496 4.156 -2.119 1.00 89.50 91 TYR A O 1
ATOM 719 N N . ALA A 1 92 ? 2.698 3.059 -1.331 1.00 90.62 92 ALA A N 1
ATOM 720 C CA . ALA A 1 92 ? 2.778 1.946 -2.273 1.00 90.62 92 ALA A CA 1
ATOM 721 C C . ALA A 1 92 ? 2.631 2.418 -3.728 1.00 90.62 92 ALA A C 1
ATOM 723 O O . ALA A 1 92 ? 3.460 2.073 -4.567 1.00 90.62 92 ALA A O 1
ATOM 724 N N . ALA A 1 93 ? 1.641 3.274 -4.005 1.00 91.75 93 ALA A N 1
ATOM 725 C CA . ALA A 1 93 ? 1.429 3.832 -5.339 1.00 91.75 93 ALA A CA 1
ATOM 726 C C . ALA A 1 93 ? 2.626 4.669 -5.821 1.00 91.75 93 ALA A C 1
ATOM 728 O O . ALA A 1 93 ? 2.979 4.635 -6.998 1.00 91.75 93 ALA A O 1
ATOM 729 N N . GLU A 1 94 ? 3.265 5.424 -4.927 1.00 91.50 94 GLU A N 1
ATOM 730 C CA . GLU A 1 94 ? 4.437 6.225 -5.280 1.00 91.50 94 GLU A CA 1
ATOM 731 C C . GLU A 1 94 ? 5.678 5.357 -5.530 1.00 91.50 94 GLU A C 1
ATOM 733 O O . GLU A 1 94 ? 6.438 5.609 -6.467 1.00 91.50 94 GLU A O 1
ATOM 738 N N . LEU A 1 95 ? 5.866 4.298 -4.736 1.00 91.56 95 LEU A N 1
ATOM 739 C CA . LEU A 1 95 ? 6.940 3.331 -4.952 1.00 91.56 95 LEU A CA 1
ATOM 740 C C . LEU A 1 95 ? 6.785 2.626 -6.304 1.00 91.56 95 LEU A C 1
ATOM 742 O O . LEU A 1 95 ? 7.757 2.533 -7.053 1.00 91.56 95 LEU A O 1
ATOM 746 N N . GLU A 1 96 ? 5.567 2.198 -6.636 1.00 93.75 96 GLU A N 1
ATOM 747 C CA . GLU A 1 96 ? 5.249 1.575 -7.922 1.00 93.75 96 GLU A CA 1
ATOM 748 C C . GLU A 1 96 ? 5.530 2.528 -9.089 1.00 93.75 96 GLU A C 1
ATOM 750 O O . GLU A 1 96 ? 6.234 2.164 -10.029 1.00 93.75 96 GLU A O 1
ATOM 755 N N . LYS A 1 97 ? 5.076 3.786 -9.005 1.00 93.12 97 LYS A N 1
ATOM 756 C CA . LYS A 1 97 ? 5.378 4.807 -10.023 1.00 93.12 97 LYS A CA 1
ATOM 757 C C . LYS A 1 97 ? 6.876 5.006 -10.214 1.00 93.12 97 LYS A C 1
ATOM 759 O O . LYS A 1 97 ? 7.342 5.121 -11.347 1.00 93.12 97 LYS A O 1
ATOM 764 N N . ARG A 1 98 ? 7.639 5.041 -9.121 1.00 93.50 98 ARG A N 1
ATOM 765 C CA . ARG A 1 98 ? 9.094 5.205 -9.176 1.00 93.50 98 ARG A CA 1
ATOM 766 C C . ARG A 1 98 ? 9.772 4.006 -9.830 1.00 93.50 98 ARG A C 1
ATOM 768 O O . ARG A 1 98 ? 10.654 4.200 -10.663 1.00 93.50 98 ARG A O 1
ATOM 775 N N . GLN A 1 99 ? 9.345 2.795 -9.486 1.00 94.56 99 GLN A N 1
ATOM 776 C CA . GLN A 1 99 ? 9.840 1.566 -10.102 1.00 94.56 99 GLN A CA 1
ATOM 777 C C . GLN A 1 99 ? 9.499 1.515 -11.592 1.00 94.56 99 GLN A C 1
ATOM 779 O O . GLN A 1 99 ? 10.374 1.231 -12.405 1.00 94.56 99 GLN A O 1
ATOM 784 N N . ALA A 1 100 ? 8.271 1.870 -11.969 1.00 95.50 100 ALA A N 1
ATOM 785 C CA . ALA A 1 100 ? 7.850 1.935 -13.363 1.00 95.50 100 ALA A CA 1
ATOM 786 C C . ALA A 1 100 ? 8.661 2.971 -14.160 1.00 95.50 100 ALA A C 1
ATOM 788 O O . ALA A 1 100 ? 9.109 2.678 -15.266 1.00 95.50 100 ALA A O 1
ATOM 789 N N . ALA A 1 101 ? 8.912 4.155 -13.592 1.00 96.31 101 ALA A N 1
ATOM 790 C CA . ALA A 1 101 ? 9.744 5.176 -14.227 1.00 96.31 101 ALA A CA 1
ATOM 791 C C . ALA A 1 101 ? 11.194 4.702 -14.420 1.00 96.31 101 ALA A C 1
ATOM 793 O O . ALA A 1 101 ? 11.773 4.912 -15.484 1.00 96.31 101 ALA A O 1
ATOM 794 N N . GLN A 1 102 ? 11.768 4.022 -13.424 1.00 95.69 102 GLN A N 1
ATOM 795 C CA . GLN A 1 102 ? 13.112 3.447 -13.523 1.00 95.69 102 GLN A CA 1
ATOM 796 C C . GLN A 1 102 ? 13.181 2.329 -14.569 1.00 95.69 102 GLN A C 1
ATOM 798 O O . GLN A 1 102 ? 14.095 2.322 -15.390 1.00 95.69 102 GLN A O 1
ATOM 803 N N . ALA A 1 103 ? 12.197 1.429 -14.592 1.00 96.88 103 ALA A N 1
ATOM 804 C CA . ALA A 1 103 ? 12.116 0.360 -15.583 1.00 96.88 103 ALA A CA 1
ATOM 805 C C . ALA A 1 103 ? 11.947 0.916 -17.007 1.00 96.88 103 ALA A C 1
ATOM 807 O O . ALA A 1 103 ? 12.591 0.435 -17.936 1.00 96.88 103 ALA A O 1
ATOM 808 N N . ALA A 1 104 ? 11.136 1.964 -17.182 1.00 97.06 104 ALA A N 1
ATOM 809 C CA . ALA A 1 104 ? 10.973 2.634 -18.469 1.00 97.06 104 ALA A CA 1
ATOM 810 C C . ALA A 1 104 ? 12.286 3.272 -18.949 1.00 97.06 104 ALA A C 1
ATOM 812 O O . ALA A 1 104 ? 12.666 3.088 -20.104 1.00 97.06 104 ALA A O 1
ATOM 813 N N . GLN A 1 105 ? 13.014 3.953 -18.057 1.00 96.06 105 GLN A N 1
ATOM 814 C CA . GLN A 1 105 ? 14.326 4.525 -18.374 1.00 96.06 105 GLN A CA 1
ATOM 815 C C . GLN A 1 105 ? 15.349 3.451 -18.761 1.00 96.06 105 GLN A C 1
ATOM 817 O O . GLN A 1 105 ? 16.081 3.629 -19.731 1.00 96.06 105 GLN A O 1
ATOM 822 N N . GLN A 1 106 ? 15.386 2.326 -18.045 1.00 96.06 106 GLN A N 1
ATOM 823 C CA . GLN A 1 106 ? 16.278 1.208 -18.368 1.00 96.06 106 GLN A CA 1
ATOM 824 C C . GLN A 1 106 ? 15.933 0.572 -19.717 1.00 96.06 106 GLN A C 1
ATOM 826 O O . GLN A 1 106 ? 16.823 0.345 -20.532 1.00 96.06 106 GLN A O 1
ATOM 831 N N . ALA A 1 107 ? 14.646 0.345 -19.989 1.00 97.56 107 ALA A N 1
ATOM 832 C CA . ALA A 1 107 ? 14.197 -0.202 -21.265 1.00 97.56 107 ALA A CA 1
ATOM 833 C C . ALA A 1 107 ? 14.522 0.733 -22.442 1.00 97.56 107 ALA A C 1
ATOM 835 O O . ALA A 1 107 ? 14.851 0.266 -23.530 1.00 97.56 107 ALA A O 1
ATOM 836 N N . GLU A 1 108 ? 14.441 2.051 -22.248 1.00 95.62 108 GLU A N 1
ATOM 837 C CA . GLU A 1 108 ? 14.828 3.027 -23.271 1.00 95.62 108 GLU A CA 1
ATOM 838 C C . GLU A 1 108 ? 16.341 3.023 -23.520 1.00 95.62 108 GLU A C 1
ATOM 840 O O . GLU A 1 108 ? 16.768 3.002 -24.675 1.00 95.62 108 GLU A O 1
ATOM 845 N N . GLN A 1 109 ? 17.150 2.957 -22.459 1.00 94.56 109 GLN A N 1
ATOM 846 C CA . GLN A 1 109 ? 18.607 2.839 -22.567 1.00 94.56 109 GLN A CA 1
ATOM 847 C C . GLN A 1 109 ? 19.031 1.549 -23.278 1.00 94.56 109 GLN A C 1
ATOM 849 O O . GLN A 1 109 ? 19.911 1.589 -24.134 1.00 94.56 109 GLN A O 1
ATOM 854 N N . GLU A 1 110 ? 18.388 0.420 -22.970 1.00 96.94 110 GLU A N 1
ATOM 855 C CA . GLU A 1 110 ? 18.659 -0.864 -23.624 1.00 96.94 110 GLU A CA 1
ATOM 856 C C . GLU A 1 110 ? 18.255 -0.849 -25.104 1.00 96.94 110 GLU A C 1
ATOM 858 O O . GLU A 1 110 ? 19.005 -1.299 -25.969 1.00 96.94 110 GLU A O 1
ATOM 863 N N . LYS A 1 111 ? 17.098 -0.265 -25.434 1.00 96.25 111 LYS A N 1
ATOM 864 C CA . LYS A 1 111 ? 16.691 -0.095 -26.836 1.00 96.25 111 LYS A CA 1
ATOM 865 C C . LYS A 1 111 ? 17.655 0.804 -27.601 1.00 96.25 111 LYS A C 1
ATOM 867 O O . LYS A 1 111 ? 17.987 0.496 -28.744 1.00 96.25 111 LYS A O 1
ATOM 872 N N . ALA A 1 112 ? 18.100 1.901 -26.991 1.00 97.38 112 ALA A N 1
ATOM 873 C CA . ALA A 1 112 ? 19.055 2.814 -27.605 1.00 97.38 112 ALA A CA 1
ATOM 874 C C . ALA A 1 112 ? 20.413 2.138 -27.842 1.00 97.38 112 ALA A C 1
ATOM 876 O O . ALA A 1 112 ? 20.958 2.254 -28.942 1.00 97.38 112 ALA A O 1
ATOM 877 N N . SER A 1 113 ? 20.924 1.384 -26.863 1.00 97.88 113 SER A N 1
ATOM 878 C CA . SER A 1 113 ? 22.199 0.673 -27.000 1.00 97.88 113 SER A CA 1
ATOM 879 C C . SER A 1 113 ? 22.126 -0.437 -28.049 1.00 97.88 113 SER A C 1
ATOM 881 O O . SER A 1 113 ? 23.037 -0.574 -28.866 1.00 97.88 113 SER A O 1
ATOM 883 N N . LEU A 1 114 ? 21.017 -1.179 -28.107 1.00 97.12 114 LEU A N 1
ATOM 884 C CA . LEU A 1 114 ? 20.806 -2.214 -29.116 1.00 97.12 114 LEU A CA 1
ATOM 885 C C . LEU A 1 114 ? 20.667 -1.620 -30.526 1.00 97.12 114 LEU A C 1
ATOM 887 O O . LEU A 1 114 ? 21.247 -2.149 -31.474 1.00 97.12 114 LEU A O 1
ATOM 891 N N . ALA A 1 115 ? 19.963 -0.494 -30.671 1.00 97.62 115 ALA A N 1
ATOM 892 C CA . ALA A 1 115 ? 19.867 0.220 -31.943 1.00 97.62 115 ALA A CA 1
ATOM 893 C C . ALA A 1 115 ? 21.229 0.771 -32.405 1.00 97.62 115 ALA A C 1
ATOM 895 O O . ALA A 1 115 ? 21.542 0.752 -33.596 1.00 97.62 115 ALA A O 1
ATOM 896 N N . GLU A 1 116 ? 22.067 1.247 -31.482 1.00 96.06 116 GLU A N 1
ATOM 897 C CA . GLU A 1 116 ? 23.433 1.672 -31.797 1.00 96.06 116 GLU A CA 1
ATOM 898 C C . GLU A 1 116 ? 24.318 0.497 -32.227 1.00 96.06 116 GLU A C 1
ATOM 900 O O . GLU A 1 116 ? 24.982 0.593 -33.260 1.00 96.06 116 GLU A O 1
ATOM 905 N N . ALA A 1 117 ? 24.252 -0.634 -31.521 1.00 97.12 117 ALA A N 1
ATOM 906 C CA . ALA A 1 117 ? 24.984 -1.847 -31.880 1.00 97.12 117 ALA A CA 1
ATOM 907 C C . ALA A 1 117 ? 24.597 -2.374 -33.273 1.00 97.12 117 ALA A C 1
ATOM 909 O O . ALA A 1 117 ? 25.469 -2.757 -34.053 1.00 97.12 117 ALA A O 1
ATOM 910 N N . GLN A 1 118 ? 23.305 -2.341 -33.621 1.00 95.62 118 GLN A N 1
ATOM 911 C CA . GLN A 1 118 ? 22.836 -2.713 -34.959 1.00 95.62 118 GLN A CA 1
ATOM 912 C C . GLN A 1 118 ? 23.389 -1.784 -36.045 1.00 95.62 118 GLN A C 1
ATOM 914 O O . GLN A 1 118 ? 23.887 -2.269 -37.060 1.00 95.62 118 GLN A O 1
ATOM 919 N N . ARG A 1 119 ? 23.361 -0.462 -35.822 1.00 96.88 119 ARG A N 1
ATOM 920 C CA . ARG A 1 119 ? 23.931 0.510 -36.773 1.00 96.88 119 ARG A CA 1
ATOM 921 C C . ARG A 1 119 ? 25.429 0.308 -36.972 1.00 96.88 119 ARG A C 1
ATOM 923 O O . ARG A 1 119 ? 25.903 0.414 -38.100 1.00 96.88 119 ARG A O 1
ATOM 930 N N . GLN A 1 120 ? 26.162 0.009 -35.901 1.00 93.56 120 GLN A N 1
ATOM 931 C CA . GLN A 1 120 ? 27.594 -0.263 -35.986 1.00 93.56 120 GLN A CA 1
ATOM 932 C C . GLN A 1 120 ? 27.867 -1.549 -36.779 1.00 93.56 120 GLN A C 1
ATOM 934 O O . GLN A 1 120 ? 28.670 -1.525 -37.707 1.00 93.56 120 GLN A O 1
ATOM 939 N N . ALA A 1 121 ? 27.135 -2.634 -36.501 1.00 95.12 121 ALA A N 1
ATOM 940 C CA . ALA A 1 121 ? 27.267 -3.892 -37.237 1.00 95.12 121 ALA A CA 1
ATOM 941 C C . ALA A 1 121 ? 26.959 -3.736 -38.739 1.00 95.12 121 ALA A C 1
ATOM 943 O O . ALA A 1 121 ? 27.666 -4.299 -39.575 1.00 95.12 121 ALA A O 1
ATOM 944 N N . GLU A 1 122 ? 25.941 -2.946 -39.097 1.00 93.00 122 GLU A N 1
ATOM 945 C CA . GLU A 1 122 ? 25.633 -2.634 -40.497 1.00 93.00 122 GLU A CA 1
ATOM 946 C C . GLU A 1 122 ? 26.744 -1.797 -41.153 1.00 93.00 122 GLU A C 1
ATOM 948 O O . GLU A 1 122 ? 27.146 -2.075 -42.286 1.00 93.00 122 GLU A O 1
ATOM 953 N N . ALA A 1 123 ? 27.283 -0.799 -40.444 1.00 94.19 123 ALA A N 1
ATOM 954 C CA . ALA A 1 123 ? 28.387 0.021 -40.937 1.00 94.19 123 ALA A CA 1
ATOM 955 C C . ALA A 1 123 ? 29.659 -0.810 -41.174 1.00 94.19 123 ALA A C 1
ATOM 957 O O . ALA A 1 123 ? 30.299 -0.655 -42.217 1.00 94.19 123 ALA A O 1
ATOM 958 N N . ASP A 1 124 ? 29.989 -1.722 -40.258 1.00 92.94 124 ASP A N 1
ATOM 959 C CA . ASP A 1 124 ? 31.132 -2.627 -40.380 1.00 92.94 124 ASP A CA 1
ATOM 960 C C . ASP A 1 124 ? 30.934 -3.640 -41.517 1.00 92.94 124 ASP A C 1
ATOM 962 O O . ASP A 1 124 ? 31.840 -3.832 -42.332 1.00 92.94 124 ASP A O 1
ATOM 966 N N . ALA A 1 125 ? 29.735 -4.220 -41.658 1.00 92.12 125 ALA A N 1
ATOM 967 C CA . ALA A 1 125 ? 29.401 -5.093 -42.786 1.00 92.12 125 ALA A CA 1
ATOM 968 C C . ALA A 1 125 ? 29.516 -4.354 -44.131 1.00 92.12 125 ALA A C 1
ATOM 970 O O . ALA A 1 125 ? 30.066 -4.885 -45.101 1.00 92.12 125 ALA A O 1
ATOM 971 N N . ARG A 1 126 ? 29.066 -3.094 -44.185 1.00 92.81 126 ARG A N 1
ATOM 972 C CA . ARG A 1 126 ? 29.195 -2.240 -45.372 1.00 92.81 126 ARG A CA 1
ATOM 973 C C . ARG A 1 126 ? 30.651 -1.881 -45.669 1.00 92.81 126 ARG A C 1
ATOM 975 O O . ARG A 1 126 ? 31.044 -1.871 -46.835 1.00 92.81 126 ARG A O 1
ATOM 982 N N . ALA A 1 127 ? 31.454 -1.593 -44.647 1.00 90.44 127 ALA A N 1
ATOM 983 C CA . ALA A 1 127 ? 32.875 -1.298 -44.803 1.00 90.44 127 ALA A CA 1
ATOM 984 C C . ALA A 1 127 ? 33.660 -2.530 -45.281 1.00 90.44 127 ALA A C 1
ATOM 986 O O . ALA A 1 127 ? 34.513 -2.400 -46.160 1.00 90.44 127 ALA A O 1
ATOM 987 N N . ALA A 1 128 ? 33.343 -3.718 -44.760 1.00 87.88 128 ALA A N 1
ATOM 988 C CA . ALA A 1 128 ? 33.914 -4.981 -45.219 1.00 87.88 128 ALA A CA 1
ATOM 989 C C . ALA A 1 128 ? 33.562 -5.251 -46.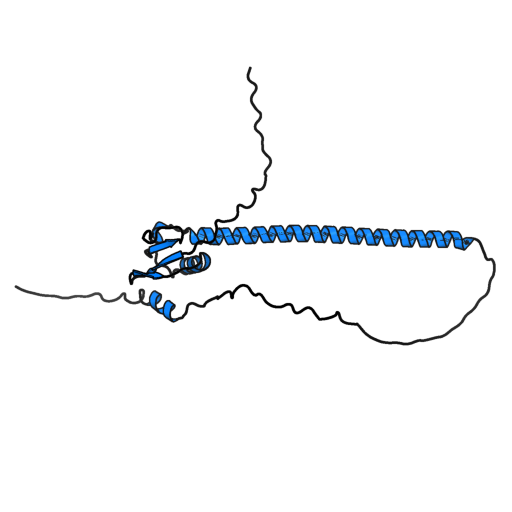692 1.00 87.88 128 ALA A C 1
ATOM 991 O O . ALA A 1 128 ? 34.459 -5.485 -47.499 1.00 87.88 128 ALA A O 1
ATOM 992 N N . ALA A 1 129 ? 32.287 -5.100 -47.072 1.00 85.12 129 ALA A N 1
ATOM 993 C CA . ALA A 1 129 ? 31.852 -5.247 -48.463 1.00 85.12 129 ALA A CA 1
ATOM 994 C C . ALA A 1 129 ? 32.537 -4.244 -49.413 1.00 85.12 129 ALA A C 1
ATOM 996 O O . ALA A 1 129 ? 32.882 -4.588 -50.543 1.00 85.12 129 ALA A O 1
ATOM 997 N N . ALA A 1 130 ? 32.776 -3.008 -48.960 1.00 84.69 130 ALA A N 1
ATOM 998 C CA . ALA A 1 130 ? 33.494 -2.005 -49.746 1.00 84.69 130 ALA A CA 1
ATOM 999 C C . ALA A 1 130 ? 34.985 -2.345 -49.937 1.00 84.69 130 ALA A C 1
ATOM 1001 O O . ALA A 1 130 ? 35.534 -2.061 -51.001 1.00 84.69 130 ALA A O 1
ATOM 1002 N N . ARG A 1 131 ? 35.639 -2.961 -48.939 1.00 77.06 131 ARG A N 1
ATOM 1003 C CA . ARG A 1 131 ? 37.031 -3.436 -49.058 1.00 77.06 131 ARG A CA 1
ATOM 1004 C C . ARG A 1 131 ? 37.151 -4.610 -50.030 1.00 77.06 131 ARG A C 1
ATOM 1006 O O . ARG A 1 131 ? 38.001 -4.556 -50.911 1.00 77.06 131 ARG A O 1
ATOM 1013 N N . GLU A 1 132 ? 36.253 -5.591 -49.937 1.00 74.88 132 GLU A N 1
ATOM 1014 C CA . GLU A 1 132 ? 36.171 -6.717 -50.885 1.00 74.88 132 GLU A CA 1
ATOM 1015 C C . GLU A 1 132 ? 35.972 -6.227 -52.332 1.00 74.88 132 GLU A C 1
ATOM 1017 O O . GLU A 1 132 ? 36.653 -6.678 -53.254 1.00 74.88 132 GLU A O 1
ATOM 1022 N N . ALA A 1 133 ? 35.104 -5.229 -52.544 1.00 77.44 133 ALA A N 1
ATOM 1023 C CA . ALA A 1 133 ? 34.904 -4.627 -53.864 1.00 77.44 133 ALA A CA 1
ATOM 1024 C C . ALA A 1 133 ? 36.148 -3.884 -54.394 1.00 77.44 133 ALA A C 1
ATOM 1026 O O . ALA A 1 133 ? 36.350 -3.817 -55.607 1.00 77.44 133 ALA A O 1
ATOM 1027 N N . ALA A 1 134 ? 36.983 -3.330 -53.508 1.00 74.88 134 ALA A N 1
ATOM 1028 C CA . ALA A 1 134 ? 38.221 -2.651 -53.884 1.00 74.88 134 ALA A CA 1
ATOM 1029 C C . ALA A 1 134 ? 39.370 -3.630 -54.201 1.00 74.88 134 ALA A C 1
ATOM 1031 O O . ALA A 1 134 ? 40.159 -3.348 -55.103 1.00 74.88 134 ALA A O 1
ATOM 1032 N N . GLU A 1 135 ? 39.457 -4.782 -53.523 1.00 63.97 135 GLU A N 1
ATOM 1033 C CA . GLU A 1 135 ? 40.471 -5.817 -53.808 1.00 63.97 135 GLU A CA 1
ATOM 1034 C C . GLU A 1 135 ? 40.097 -6.733 -54.991 1.00 63.97 135 GLU A C 1
ATOM 1036 O O . GLU A 1 135 ? 40.979 -7.176 -55.729 1.00 63.97 135 GLU A O 1
ATOM 1041 N N . GLY A 1 136 ? 38.805 -6.955 -55.261 1.00 57.66 136 GLY A N 1
ATOM 1042 C CA . GLY A 1 136 ? 38.336 -7.771 -56.392 1.00 57.66 136 GLY A CA 1
ATOM 1043 C C . GLY A 1 136 ? 38.498 -7.137 -57.787 1.00 57.66 136 GLY A C 1
ATOM 1044 O O . GLY A 1 136 ? 38.300 -7.812 -58.796 1.00 57.66 136 GLY A O 1
ATOM 1045 N N . GLY A 1 137 ? 38.871 -5.855 -57.879 1.00 52.66 137 GLY A N 1
ATOM 1046 C CA . GLY A 1 137 ? 38.994 -5.113 -59.145 1.00 52.66 137 GLY A CA 1
ATOM 1047 C C . GLY A 1 137 ? 40.302 -5.322 -59.926 1.00 52.66 137 GLY A C 1
ATOM 1048 O O . GLY A 1 137 ? 40.474 -4.726 -60.988 1.00 52.66 137 GLY A O 1
ATOM 1049 N N . GLY A 1 138 ? 41.236 -6.136 -59.418 1.00 48.25 138 GLY A N 1
ATOM 1050 C CA . GLY A 1 138 ? 42.603 -6.251 -59.950 1.00 48.25 138 GLY A CA 1
ATOM 1051 C C . GLY A 1 138 ? 42.884 -7.377 -60.954 1.00 48.25 138 GLY A C 1
ATOM 1052 O O . GLY A 1 138 ? 44.006 -7.453 -61.452 1.00 48.25 138 GLY A O 1
ATOM 1053 N N . GLY A 1 139 ? 41.933 -8.258 -61.283 1.00 52.62 139 GLY A N 1
ATOM 1054 C CA . GLY A 1 139 ? 42.248 -9.410 -62.136 1.00 52.62 139 GLY A CA 1
ATOM 1055 C C . GLY A 1 139 ? 41.069 -9.987 -62.908 1.00 52.62 139 GLY A C 1
ATOM 1056 O O . GLY A 1 139 ? 40.244 -10.688 -62.339 1.00 52.62 139 GLY A O 1
ATOM 1057 N N . GLY A 1 140 ? 41.061 -9.784 -64.230 1.00 45.28 140 GLY A N 1
ATOM 1058 C CA . GLY A 1 140 ? 40.384 -10.710 -65.144 1.00 45.28 140 GLY A CA 1
ATOM 1059 C C . GLY A 1 140 ? 39.559 -10.083 -66.264 1.00 45.28 140 GLY A C 1
ATOM 1060 O O . GLY A 1 140 ? 38.337 -10.181 -66.275 1.00 45.28 140 GLY A O 1
ATOM 1061 N N . VAL A 1 141 ? 40.231 -9.566 -67.294 1.00 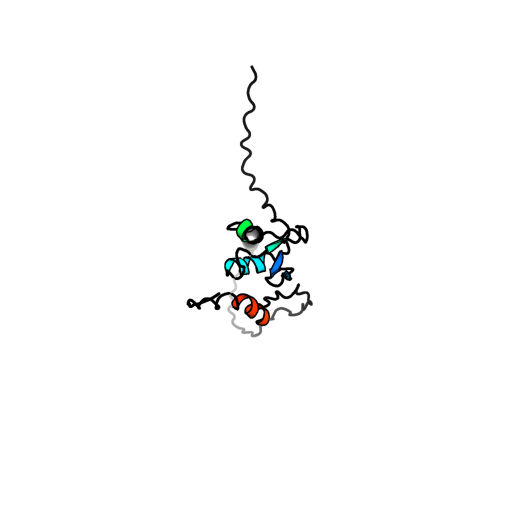49.16 141 VAL A N 1
ATOM 1062 C CA . VAL A 1 141 ? 39.726 -9.696 -68.671 1.00 49.16 141 VAL A CA 1
ATOM 1063 C C . VAL A 1 141 ? 39.648 -11.194 -68.979 1.00 49.16 141 VAL A C 1
ATOM 1065 O O . VAL A 1 141 ? 40.678 -11.860 -69.055 1.00 49.16 141 VAL A O 1
ATOM 1068 N N . GLY A 1 142 ? 38.443 -11.748 -69.110 1.00 47.91 142 GLY A N 1
ATOM 1069 C CA . GLY A 1 142 ? 38.282 -13.181 -69.358 1.00 47.91 142 GLY A CA 1
ATOM 1070 C C . GLY A 1 142 ? 36.831 -13.635 -69.395 1.00 47.91 142 GLY A C 1
ATOM 1071 O O . GLY A 1 142 ? 36.351 -14.284 -68.474 1.00 47.91 142 GLY A O 1
ATOM 1072 N N . ALA A 1 143 ? 36.145 -13.288 -70.480 1.00 53.34 143 ALA A N 1
ATOM 1073 C CA . ALA A 1 143 ? 34.816 -13.761 -70.836 1.00 53.34 143 ALA A CA 1
ATOM 1074 C C . ALA A 1 143 ? 34.642 -15.283 -70.677 1.00 53.34 143 ALA A C 1
ATOM 1076 O O . ALA A 1 143 ? 35.477 -16.057 -71.146 1.00 53.34 143 ALA A O 1
ATOM 1077 N N . ARG A 1 144 ? 33.489 -15.707 -70.145 1.00 46.97 144 ARG A N 1
ATOM 1078 C CA . ARG A 1 144 ? 32.665 -16.764 -70.755 1.00 46.97 144 ARG A CA 1
ATOM 1079 C C . ARG A 1 144 ? 31.297 -16.875 -70.092 1.00 46.97 144 ARG A C 1
ATOM 1081 O O . ARG A 1 144 ? 31.163 -16.944 -68.878 1.00 46.97 144 ARG A O 1
ATOM 1088 N N . VAL A 1 145 ? 30.308 -16.886 -70.976 1.00 55.94 145 VAL A N 1
ATOM 1089 C CA . VAL A 1 145 ? 28.891 -17.163 -70.768 1.00 55.94 145 VAL A CA 1
ATOM 1090 C C . VAL A 1 145 ? 28.723 -18.586 -70.235 1.00 55.94 145 VAL A C 1
ATOM 1092 O O . VAL A 1 145 ? 29.263 -19.521 -70.823 1.00 55.94 145 VAL A O 1
ATOM 1095 N N . ALA A 1 146 ? 27.937 -18.755 -69.173 1.00 49.25 146 ALA A N 1
ATOM 1096 C CA . ALA A 1 146 ? 27.348 -20.039 -68.812 1.00 49.25 146 ALA A CA 1
ATOM 1097 C C . ALA A 1 146 ? 25.938 -19.809 -68.254 1.00 49.25 146 ALA A C 1
ATOM 1099 O O . ALA A 1 146 ? 25.735 -19.475 -67.091 1.00 49.25 146 ALA A O 1
ATOM 1100 N N . THR A 1 147 ? 24.968 -19.955 -69.147 1.00 50.72 147 THR A N 1
ATOM 1101 C CA . THR A 1 147 ? 23.564 -20.243 -68.868 1.00 50.72 147 THR A CA 1
ATOM 1102 C C . THR A 1 147 ? 23.440 -21.673 -68.328 1.00 50.72 147 THR A C 1
ATOM 1104 O O . THR A 1 147 ? 23.929 -22.611 -68.951 1.00 50.72 147 THR A O 1
ATOM 1107 N N . GLY A 1 148 ? 22.749 -21.848 -67.203 1.00 43.19 148 GLY A N 1
ATOM 1108 C CA . GLY A 1 148 ? 22.314 -23.143 -66.660 1.00 43.19 148 GLY A CA 1
ATOM 1109 C C . GLY A 1 148 ? 21.574 -22.884 -65.345 1.00 43.19 148 GLY A C 1
ATOM 1110 O O . GLY A 1 148 ? 22.189 -22.419 -64.397 1.00 43.19 148 GLY A O 1
ATOM 1111 N N . ALA A 1 149 ? 20.242 -22.842 -65.301 1.00 45.59 149 ALA A N 1
ATOM 1112 C CA . ALA A 1 149 ? 19.291 -23.951 -65.416 1.00 45.59 149 ALA A CA 1
ATOM 1113 C C . ALA A 1 149 ? 19.398 -24.955 -64.254 1.00 45.59 149 ALA A C 1
ATOM 1115 O O . ALA A 1 149 ? 20.327 -25.751 -64.208 1.00 45.59 149 ALA A O 1
ATOM 1116 N N . GLY A 1 150 ? 18.367 -24.938 -63.401 1.00 39.81 150 GLY A N 1
ATOM 1117 C CA . GLY A 1 150 ? 17.899 -26.086 -62.623 1.00 39.81 150 GLY A CA 1
ATOM 1118 C C . GLY A 1 150 ? 18.562 -26.306 -61.265 1.00 39.81 150 GLY A C 1
ATOM 1119 O O . GLY A 1 150 ? 19.736 -26.638 -61.193 1.00 39.81 150 GLY A O 1
ATOM 1120 N N . ALA A 1 151 ? 17.774 -26.204 -60.194 1.00 47.28 151 ALA A N 1
ATOM 1121 C CA . ALA A 1 151 ? 17.381 -27.372 -59.398 1.00 47.28 151 ALA A CA 1
ATOM 1122 C C . ALA A 1 151 ? 16.711 -26.922 -58.091 1.00 47.28 151 ALA A C 1
ATOM 1124 O O . ALA A 1 151 ? 17.338 -26.441 -57.151 1.00 47.28 151 ALA A O 1
ATOM 1125 N N . GLU A 1 152 ? 15.401 -27.109 -58.081 1.00 47.75 152 GLU A N 1
ATOM 1126 C CA . GLU A 1 152 ? 14.570 -27.407 -56.921 1.00 47.75 152 GLU A CA 1
ATOM 1127 C C . GLU A 1 152 ? 15.200 -28.382 -55.897 1.00 47.75 152 GLU A C 1
ATOM 1129 O O . GLU A 1 152 ? 15.546 -29.507 -56.237 1.00 47.75 152 GLU A O 1
ATOM 1134 N N . VAL A 1 153 ? 15.260 -27.975 -54.623 1.00 52.28 153 VAL A N 1
ATOM 1135 C CA . VAL A 1 153 ? 15.200 -28.823 -53.409 1.00 52.28 153 VAL A CA 1
ATOM 1136 C C . VAL A 1 153 ? 14.683 -27.871 -52.309 1.00 52.28 153 VAL A C 1
ATOM 1138 O O . VAL A 1 153 ? 15.262 -26.810 -52.121 1.00 52.28 153 VAL A O 1
ATOM 1141 N N . GLY A 1 154 ? 13.553 -28.029 -51.619 1.00 44.09 154 GLY A N 1
ATOM 1142 C CA . GLY A 1 154 ? 12.901 -29.233 -51.119 1.00 44.09 154 GLY A CA 1
ATOM 1143 C C . GLY A 1 154 ? 13.174 -29.361 -49.610 1.00 44.09 154 GLY A C 1
ATOM 1144 O O . GLY A 1 154 ? 14.279 -29.727 -49.236 1.00 44.09 154 GLY A O 1
ATOM 1145 N N . GLY A 1 155 ? 12.177 -29.088 -48.754 1.00 42.69 155 GLY A N 1
ATOM 1146 C CA . GLY A 1 155 ? 12.194 -29.402 -47.307 1.00 42.69 155 GLY A CA 1
ATOM 1147 C C . GLY A 1 155 ? 11.921 -28.181 -46.416 1.00 42.69 155 GLY A C 1
ATOM 1148 O O . GLY A 1 155 ? 12.787 -27.337 -46.260 1.00 42.69 155 GLY A O 1
ATOM 1149 N N . SER A 1 156 ? 10.683 -27.892 -46.000 1.00 44.44 156 SER A N 1
ATOM 1150 C CA . SER A 1 156 ? 9.866 -28.556 -44.960 1.00 44.44 156 SER A CA 1
ATOM 1151 C C . SER A 1 156 ? 10.409 -28.457 -43.532 1.00 44.44 156 SER A C 1
ATOM 1153 O O . SER A 1 156 ? 11.525 -28.884 -43.266 1.00 44.44 156 SER A O 1
ATOM 1155 N N . ALA A 1 157 ? 9.483 -28.055 -42.646 1.00 44.59 157 ALA A N 1
ATOM 1156 C CA . ALA A 1 157 ? 9.451 -28.220 -41.188 1.00 44.59 157 ALA A CA 1
ATOM 1157 C C . ALA A 1 157 ? 10.361 -27.276 -40.383 1.00 44.59 157 ALA A C 1
ATOM 1159 O O . ALA A 1 157 ? 11.495 -27.035 -40.754 1.00 44.59 157 ALA A O 1
ATOM 1160 N N . HIS A 1 158 ? 9.997 -26.727 -39.228 1.00 53.44 158 HIS A N 1
ATOM 1161 C CA . HIS A 1 158 ? 8.789 -26.623 -38.395 1.00 53.44 158 HIS A CA 1
ATOM 1162 C C . HIS A 1 158 ? 9.273 -25.753 -37.204 1.00 53.44 158 HIS A C 1
ATOM 1164 O O . HIS A 1 158 ? 10.458 -25.837 -36.867 1.00 53.44 158 HIS A O 1
ATOM 1170 N N . PRO A 1 159 ? 8.456 -24.889 -36.577 1.00 54.00 159 PRO A N 1
ATOM 1171 C CA . PRO A 1 159 ? 8.916 -24.089 -35.446 1.00 54.00 159 PRO A CA 1
ATOM 1172 C C . PRO A 1 159 ? 9.162 -24.996 -34.232 1.00 54.00 159 PRO A C 1
ATOM 1174 O O . PRO A 1 159 ? 8.237 -25.647 -33.745 1.00 54.00 159 PRO A O 1
ATOM 1177 N N . GLU A 1 160 ? 10.405 -25.059 -33.751 1.00 48.03 160 GLU A N 1
ATOM 1178 C CA . GLU A 1 160 ? 10.727 -25.737 -32.497 1.00 48.03 160 GLU A CA 1
ATOM 1179 C C . GLU A 1 160 ? 10.433 -24.795 -31.326 1.00 48.03 160 GLU A C 1
ATOM 1181 O O . GLU A 1 160 ? 10.937 -23.674 -31.234 1.00 48.03 160 GLU A O 1
ATOM 1186 N N . ALA A 1 161 ? 9.515 -25.261 -30.488 1.00 58.81 161 ALA A N 1
ATOM 1187 C CA . ALA A 1 161 ? 9.023 -24.623 -29.286 1.00 58.81 161 ALA A CA 1
ATOM 1188 C C . ALA A 1 161 ? 10.124 -24.469 -28.215 1.00 58.81 161 ALA A C 1
ATOM 1190 O O . ALA A 1 161 ? 11.085 -25.238 -28.194 1.00 58.81 161 ALA A O 1
ATOM 1191 N N . PRO A 1 162 ? 9.973 -23.513 -27.282 1.00 62.59 162 PRO A N 1
ATOM 1192 C CA . PRO A 1 162 ? 10.868 -23.383 -26.137 1.00 62.59 162 PRO A CA 1
ATOM 1193 C C . PRO A 1 162 ? 10.726 -24.572 -25.163 1.00 62.59 162 PRO A C 1
ATOM 1195 O O . PRO A 1 162 ? 9.631 -25.125 -25.031 1.00 62.59 162 PRO A O 1
ATOM 1198 N N . PRO A 1 163 ? 11.792 -24.943 -24.427 1.00 66.56 163 PRO A N 1
ATOM 1199 C CA . PRO A 1 163 ? 11.698 -25.950 -23.379 1.00 66.56 163 PRO A CA 1
ATOM 1200 C C . PRO A 1 163 ? 10.866 -25.440 -22.192 1.00 66.56 163 PRO A C 1
ATOM 1202 O O . PRO A 1 163 ? 11.249 -24.506 -21.484 1.00 66.56 163 PRO A O 1
ATOM 1205 N N . GLU A 1 164 ? 9.738 -26.110 -21.955 1.00 50.69 164 GLU A N 1
ATOM 1206 C CA . GLU A 1 164 ? 9.094 -26.190 -20.646 1.00 50.69 164 GLU A CA 1
ATOM 1207 C C . GLU A 1 164 ? 9.994 -26.958 -19.666 1.00 50.69 164 GLU A C 1
ATOM 1209 O O . GLU A 1 164 ? 10.511 -28.025 -19.994 1.00 50.69 164 GLU A O 1
ATOM 1214 N N . GLY A 1 165 ? 10.141 -26.460 -18.434 1.00 43.69 165 GLY A N 1
ATOM 1215 C CA . GLY A 1 165 ? 10.755 -27.250 -17.364 1.00 43.69 165 GLY A CA 1
ATOM 1216 C C . GLY A 1 165 ? 11.361 -26.438 -16.228 1.00 43.69 165 GLY A C 1
ATOM 1217 O O . GLY A 1 165 ? 12.572 -26.440 -16.045 1.00 43.69 165 GLY A O 1
ATOM 1218 N N . GLY A 1 166 ? 10.526 -25.765 -15.435 1.00 39.66 166 GLY A N 1
ATOM 1219 C CA . GLY A 1 166 ? 10.979 -25.000 -14.268 1.00 39.66 166 GLY A CA 1
ATOM 1220 C C . GLY A 1 166 ? 9.903 -24.815 -13.206 1.00 39.66 166 GLY A C 1
ATOM 1221 O O . GLY A 1 166 ? 9.731 -23.721 -12.681 1.00 39.66 166 GLY A O 1
ATOM 1222 N N . SER A 1 167 ? 9.149 -25.876 -12.911 1.00 48.50 167 SER A N 1
ATOM 1223 C CA . SER A 1 167 ? 8.152 -25.912 -11.839 1.00 48.50 167 SER A CA 1
ATOM 1224 C C . SER A 1 167 ? 8.830 -25.939 -10.459 1.00 48.50 167 SER A C 1
ATOM 1226 O O . SER A 1 167 ? 8.955 -26.992 -9.838 1.00 48.50 167 SER A O 1
ATOM 1228 N N . GLY A 1 168 ? 9.250 -24.772 -9.965 1.00 44.03 168 GLY A N 1
ATOM 1229 C CA . GLY A 1 168 ? 9.373 -24.495 -8.530 1.00 44.03 168 GLY A CA 1
ATOM 1230 C C . GLY A 1 168 ? 8.046 -23.889 -8.063 1.00 44.03 168 GLY A C 1
ATOM 1231 O O . GLY A 1 168 ? 7.678 -22.798 -8.467 1.00 44.03 168 GLY A O 1
ATOM 1232 N N . GLY A 1 169 ? 7.209 -24.576 -7.293 1.00 42.00 169 GLY A N 1
ATOM 1233 C CA . GLY A 1 169 ? 7.597 -25.090 -5.988 1.00 42.00 169 GLY A CA 1
ATOM 1234 C C . GLY A 1 169 ? 7.379 -24.021 -4.915 1.00 42.00 169 GLY A C 1
ATOM 1235 O O . GLY A 1 169 ? 8.326 -23.582 -4.288 1.00 42.00 169 GLY A O 1
ATOM 1236 N N . HIS A 1 170 ? 6.119 -23.606 -4.750 1.00 44.12 170 HIS A N 1
ATOM 1237 C CA . HIS A 1 170 ? 5.494 -23.188 -3.495 1.00 44.12 170 HIS A CA 1
ATOM 1238 C C . HIS A 1 170 ? 6.308 -22.296 -2.542 1.00 44.12 170 HIS A C 1
ATOM 1240 O O . HIS A 1 170 ? 7.084 -22.777 -1.723 1.00 44.12 170 HIS A O 1
ATOM 1246 N N . LYS A 1 171 ? 5.912 -21.024 -2.479 1.00 42.84 171 LYS A N 1
ATOM 1247 C CA . LYS A 1 171 ? 5.375 -20.437 -1.240 1.00 42.84 171 LYS A CA 1
ATOM 1248 C C . LYS A 1 171 ? 4.518 -19.233 -1.608 1.00 42.84 171 LYS A C 1
ATOM 1250 O O . LYS A 1 171 ? 5.008 -18.125 -1.771 1.00 42.84 171 LYS A O 1
ATOM 1255 N N . ARG A 1 172 ? 3.211 -19.480 -1.736 1.00 45.12 172 ARG A N 1
ATOM 1256 C CA . ARG A 1 172 ? 2.199 -18.447 -1.509 1.00 45.12 172 ARG A CA 1
ATOM 1257 C C . ARG A 1 172 ? 2.420 -17.973 -0.064 1.00 45.12 172 ARG A C 1
ATOM 1259 O O . ARG A 1 172 ? 2.249 -18.804 0.830 1.00 45.12 172 ARG A O 1
ATOM 1266 N N . PRO A 1 173 ? 2.831 -16.727 0.224 1.00 43.28 173 PRO A N 1
ATOM 1267 C CA . PRO A 1 173 ? 2.466 -16.165 1.510 1.00 43.28 173 PRO A CA 1
ATOM 1268 C C . PRO A 1 173 ? 0.936 -16.104 1.526 1.00 43.28 173 PRO A C 1
ATOM 1270 O O . PRO A 1 173 ? 0.332 -15.747 0.513 1.00 43.28 173 PRO A O 1
ATOM 1273 N N . ALA A 1 174 ? 0.371 -16.598 2.630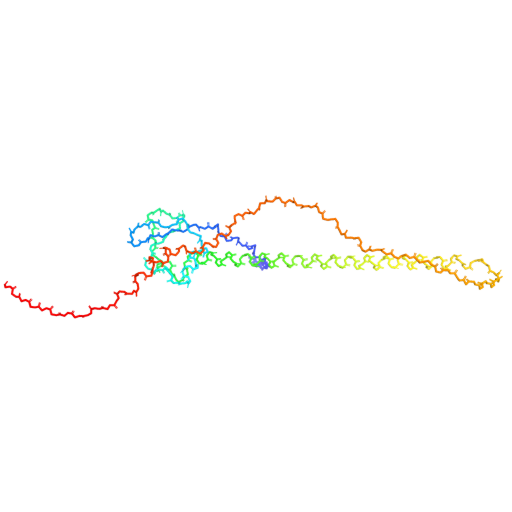 1.00 44.66 174 ALA A N 1
ATOM 1274 C CA . ALA A 1 174 ? -1.017 -16.496 3.072 1.00 44.66 174 ALA A CA 1
ATOM 1275 C C . ALA A 1 174 ? -1.909 -15.752 2.075 1.00 44.66 174 ALA A C 1
ATOM 1277 O O . ALA A 1 174 ? -1.787 -14.549 1.863 1.00 44.66 174 ALA A O 1
ATOM 1278 N N . GLU A 1 175 ? -2.754 -16.469 1.340 1.00 38.94 175 GLU A N 1
ATOM 1279 C CA . GLU A 1 175 ? -4.165 -16.468 1.730 1.00 38.94 175 GLU A CA 1
ATOM 1280 C C . GLU A 1 175 ? -4.545 -15.086 2.268 1.00 38.94 175 GLU A C 1
ATOM 1282 O O . GLU A 1 175 ? -4.658 -14.852 3.469 1.00 38.94 175 GLU A O 1
ATOM 1287 N N . SER A 1 176 ? -4.684 -14.151 1.324 1.00 41.56 176 SER A N 1
ATOM 1288 C CA . SER A 1 176 ? -5.640 -13.069 1.449 1.00 41.56 176 SER A CA 1
ATOM 1289 C C . SER A 1 176 ? -6.982 -13.750 1.674 1.00 41.56 176 SER A C 1
ATOM 1291 O O . SER A 1 176 ? -7.735 -14.055 0.747 1.00 41.56 176 SER A O 1
ATOM 1293 N N . ALA A 1 177 ? -7.227 -14.090 2.935 1.00 40.19 177 ALA A N 1
ATOM 1294 C CA . ALA A 1 177 ? -8.544 -14.270 3.467 1.00 40.19 177 ALA A CA 1
ATOM 1295 C C . ALA A 1 177 ? -9.183 -12.883 3.384 1.00 40.19 177 ALA A C 1
ATOM 1297 O O . ALA A 1 177 ? -9.306 -12.157 4.369 1.00 40.19 177 ALA A O 1
ATOM 1298 N N . ALA A 1 178 ? -9.647 -12.545 2.180 1.00 38.06 178 ALA A N 1
ATOM 1299 C CA . ALA A 1 178 ? -10.926 -11.891 2.005 1.00 38.06 178 ALA A CA 1
ATOM 1300 C C . ALA A 1 178 ? -11.980 -12.800 2.660 1.00 38.06 178 ALA A C 1
ATOM 1302 O O . ALA A 1 178 ? -12.773 -13.473 2.004 1.00 38.06 178 ALA A O 1
ATOM 1303 N N . ALA A 1 179 ? -11.922 -12.891 3.989 1.00 41.75 179 ALA A N 1
ATOM 1304 C CA . ALA A 1 179 ? -12.946 -13.482 4.803 1.00 41.75 179 ALA A CA 1
ATOM 1305 C C . ALA A 1 179 ? -14.099 -12.495 4.713 1.00 41.75 179 ALA A C 1
ATOM 1307 O O . ALA A 1 179 ? -14.200 -11.535 5.478 1.00 41.75 179 ALA A O 1
ATOM 1308 N N . ALA A 1 180 ? -14.952 -12.742 3.719 1.00 45.25 180 ALA A N 1
ATOM 1309 C CA . ALA A 1 180 ? -16.363 -12.459 3.823 1.00 45.25 180 ALA A CA 1
ATOM 1310 C C . ALA A 1 180 ? -16.756 -12.662 5.287 1.00 45.25 180 ALA A C 1
ATOM 1312 O O . ALA A 1 180 ? -16.588 -13.757 5.830 1.00 45.25 180 ALA A O 1
ATOM 1313 N N . VAL A 1 181 ? -17.194 -11.576 5.922 1.00 43.41 181 VAL A N 1
ATOM 1314 C CA . VAL A 1 181 ? -17.686 -11.572 7.296 1.00 43.41 181 VAL A CA 1
ATOM 1315 C C . VAL A 1 181 ? -18.545 -12.826 7.476 1.00 43.41 181 VAL A C 1
ATOM 1317 O O . VAL A 1 181 ? -19.543 -12.957 6.754 1.00 43.41 181 VAL A O 1
ATOM 1320 N N . PRO A 1 182 ? -18.191 -13.773 8.369 1.00 48.16 182 PRO A N 1
ATOM 1321 C CA . PRO A 1 182 ? -19.049 -14.919 8.606 1.00 48.16 182 PRO A CA 1
ATOM 1322 C C . PRO A 1 182 ? -20.416 -14.362 8.997 1.00 48.16 182 PRO A C 1
ATOM 1324 O O . PRO A 1 182 ? -20.523 -13.558 9.923 1.00 48.16 182 PRO A O 1
ATOM 1327 N N . ALA A 1 183 ? -21.465 -14.744 8.262 1.00 48.25 183 ALA A N 1
ATOM 1328 C CA . ALA A 1 183 ? -22.807 -14.153 8.340 1.00 48.25 183 ALA A CA 1
ATOM 1329 C C . ALA A 1 183 ? -23.385 -14.081 9.772 1.00 48.25 183 ALA A C 1
ATOM 1331 O O . ALA A 1 183 ? -24.273 -13.281 10.050 1.00 48.25 183 ALA A O 1
ATOM 1332 N N . LYS A 1 184 ? -22.827 -14.861 10.705 1.00 44.38 184 LYS A N 1
ATOM 1333 C CA . LYS A 1 184 ? -23.136 -14.834 12.138 1.00 44.38 184 LYS A CA 1
ATOM 1334 C C . LYS A 1 184 ? -22.711 -13.541 12.853 1.00 44.38 184 LYS A C 1
ATOM 1336 O O . LYS A 1 184 ? -23.383 -13.147 13.798 1.00 44.38 184 LYS A O 1
ATOM 1341 N N . GLN A 1 185 ? -21.660 -12.851 12.406 1.00 49.47 185 GLN A N 1
ATOM 1342 C CA . GLN A 1 185 ? -21.207 -11.581 13.000 1.00 49.47 185 GLN A CA 1
ATOM 1343 C C . GLN A 1 185 ? -21.898 -10.361 12.368 1.00 49.47 185 GLN A C 1
ATOM 1345 O O . GLN A 1 185 ? -22.109 -9.346 13.028 1.00 49.47 185 GLN A O 1
ATOM 1350 N N . ARG A 1 186 ? -22.369 -10.510 11.122 1.00 49.00 186 ARG A N 1
ATOM 1351 C CA . ARG A 1 186 ? -23.219 -9.537 10.416 1.00 49.00 186 ARG A CA 1
ATOM 1352 C C . ARG A 1 186 ? -24.593 -9.364 11.086 1.00 49.00 186 ARG A C 1
ATOM 1354 O O . ARG A 1 186 ? -25.198 -8.302 10.975 1.00 49.00 186 ARG A O 1
ATOM 1361 N N . LEU A 1 187 ? -25.055 -10.377 11.826 1.00 45.66 187 LEU A N 1
ATOM 1362 C CA . LEU A 1 187 ? -26.359 -10.376 12.496 1.00 45.66 187 LEU A CA 1
ATOM 1363 C C . LEU A 1 187 ? -26.368 -9.659 13.862 1.00 45.66 187 LEU A C 1
ATOM 1365 O O . LEU A 1 187 ? -27.427 -9.213 14.289 1.00 45.66 187 LEU A O 1
ATOM 1369 N N . LYS A 1 188 ? -25.216 -9.479 14.531 1.00 49.53 188 LYS A N 1
ATOM 1370 C CA . LYS A 1 188 ? -25.159 -8.754 15.821 1.00 49.53 188 LYS A CA 1
ATOM 1371 C C . LYS A 1 188 ? -25.113 -7.231 15.667 1.00 49.53 188 LYS A C 1
ATOM 1373 O O . LYS A 1 188 ? -25.640 -6.529 16.520 1.00 49.53 188 LYS A O 1
ATOM 1378 N N . ILE A 1 189 ? -24.560 -6.715 14.566 1.00 49.72 189 ILE A N 1
ATOM 1379 C CA . ILE A 1 189 ? -24.511 -5.261 14.312 1.00 49.72 189 ILE A CA 1
ATOM 1380 C C . ILE A 1 189 ? -25.860 -4.741 13.768 1.00 49.72 189 ILE A C 1
ATOM 1382 O O . ILE A 1 189 ? -26.224 -3.595 14.009 1.00 49.72 189 ILE A O 1
ATOM 1386 N N . MET A 1 190 ? -26.660 -5.586 13.100 1.00 45.09 190 MET A N 1
ATOM 1387 C CA . MET A 1 190 ? -27.956 -5.182 12.524 1.00 45.09 190 MET A CA 1
ATOM 1388 C C . MET A 1 190 ? -29.156 -5.254 13.487 1.00 45.09 190 MET A C 1
ATOM 1390 O O . MET A 1 190 ? -30.199 -4.681 13.185 1.00 45.09 190 MET A O 1
ATOM 1394 N N . ALA A 1 191 ? -29.034 -5.887 14.659 1.00 42.69 191 ALA A N 1
ATOM 1395 C CA . ALA A 1 191 ? -30.144 -5.983 15.617 1.00 42.69 191 ALA A CA 1
ATOM 1396 C C . ALA A 1 191 ? -30.424 -4.675 16.392 1.00 42.69 191 ALA A C 1
ATOM 1398 O O . ALA A 1 191 ? -31.467 -4.552 17.028 1.00 42.69 191 ALA A O 1
ATOM 1399 N N . ALA A 1 192 ? -29.534 -3.678 16.323 1.00 45.19 192 ALA A N 1
ATOM 1400 C CA . ALA A 1 192 ? -29.649 -2.443 17.104 1.00 45.19 192 ALA A CA 1
ATOM 1401 C C . ALA A 1 192 ? -30.389 -1.288 16.393 1.00 45.19 192 ALA A C 1
ATOM 1403 O O . ALA A 1 192 ? -30.585 -0.240 17.001 1.00 45.19 192 ALA A O 1
ATOM 1404 N N . THR A 1 193 ? -30.808 -1.438 15.126 1.00 47.16 193 THR A N 1
ATOM 1405 C CA . THR A 1 193 ? -31.386 -0.322 14.337 1.00 47.16 193 THR A CA 1
ATOM 1406 C C . THR A 1 193 ? -32.867 -0.483 13.954 1.00 47.16 193 THR A C 1
ATOM 1408 O O . THR A 1 193 ? -33.425 0.394 13.306 1.00 47.16 193 THR A O 1
ATOM 1411 N N . ALA A 1 194 ? -33.543 -1.554 14.390 1.00 44.50 194 ALA A N 1
ATOM 1412 C CA . ALA A 1 194 ? -34.940 -1.837 14.017 1.00 44.50 194 ALA A CA 1
ATOM 1413 C C . ALA A 1 194 ? -35.928 -1.916 15.203 1.00 44.50 194 ALA A C 1
ATOM 1415 O O . ALA A 1 194 ? -36.994 -2.508 15.080 1.00 44.50 194 ALA A O 1
ATOM 1416 N N . GLY A 1 195 ? -35.594 -1.316 16.350 1.00 41.62 195 GLY A N 1
ATOM 1417 C CA . GLY A 1 195 ? -36.429 -1.320 17.560 1.00 41.62 195 GLY A CA 1
ATOM 1418 C C . GLY A 1 195 ? -36.867 0.070 18.023 1.00 41.62 195 GLY A C 1
ATOM 1419 O O . GLY A 1 195 ? -36.869 0.334 19.218 1.00 41.62 195 GLY A O 1
ATOM 1420 N N . GLY A 1 196 ? -37.167 0.984 17.098 1.00 48.88 196 GLY A N 1
ATOM 1421 C CA . GLY A 1 196 ? -37.767 2.284 17.404 1.00 48.88 196 GLY A CA 1
ATOM 1422 C C . GLY A 1 196 ? -39.231 2.315 16.976 1.00 48.88 196 GLY A C 1
ATOM 1423 O O . GLY A 1 196 ? -39.509 2.430 15.786 1.00 48.88 196 GLY A O 1
ATOM 1424 N N . GLY A 1 197 ? -40.162 2.232 17.929 1.00 44.75 197 GLY A N 1
ATOM 1425 C CA . GLY A 1 197 ? -41.588 2.454 17.670 1.00 44.75 197 GLY A CA 1
ATOM 1426 C C . GLY A 1 197 ? -42.493 1.936 18.785 1.00 44.75 197 GLY A C 1
ATOM 1427 O O . GLY A 1 197 ? -42.811 0.754 18.814 1.00 44.75 197 GLY A O 1
ATOM 1428 N N . GLY A 1 198 ? -42.930 2.819 19.688 1.00 37.91 198 GLY A N 1
ATOM 1429 C CA . GLY A 1 198 ? -43.883 2.461 20.744 1.00 37.91 198 GLY A CA 1
ATOM 1430 C C . GLY A 1 198 ? -44.168 3.589 21.732 1.00 37.91 198 GLY A C 1
ATOM 1431 O O . GLY A 1 198 ? -43.790 3.510 22.891 1.00 37.91 198 GLY A O 1
ATOM 1432 N N . ASN A 1 199 ? -44.789 4.654 21.233 1.00 44.53 199 ASN A N 1
ATOM 1433 C CA . ASN A 1 199 ? -45.380 5.757 21.989 1.00 44.53 199 ASN A CA 1
ATOM 1434 C C . ASN A 1 199 ? -46.729 5.342 22.623 1.00 44.53 199 ASN A C 1
ATOM 1436 O O . ASN A 1 199 ? -47.466 4.573 22.009 1.00 44.53 199 ASN A O 1
ATOM 1440 N N . GLY A 1 200 ? -47.082 5.956 23.760 1.00 39.81 200 GLY A N 1
ATOM 1441 C CA . GLY A 1 200 ? -48.405 5.900 24.406 1.00 39.81 200 GLY A CA 1
ATOM 1442 C C . GLY A 1 200 ? -48.488 4.845 25.515 1.00 39.81 200 GLY A C 1
ATOM 1443 O O . GLY A 1 200 ? -48.090 3.711 25.313 1.00 39.81 200 GLY A O 1
ATOM 1444 N N . GLY A 1 201 ? -48.976 5.109 26.722 1.00 43.16 201 GLY A N 1
ATOM 1445 C CA . GLY A 1 201 ? -49.878 6.146 27.210 1.00 43.16 201 GLY A CA 1
ATOM 1446 C C . GLY A 1 201 ? -50.743 5.512 28.314 1.00 43.16 201 GLY A C 1
ATOM 1447 O O . GLY A 1 201 ? -50.984 4.309 28.273 1.00 43.16 201 GLY A O 1
ATOM 1448 N N . GLY A 1 202 ? -51.219 6.321 29.266 1.00 40.81 202 GLY A N 1
ATOM 1449 C CA . GLY A 1 202 ? -52.129 5.899 30.345 1.00 40.81 202 GLY A CA 1
ATOM 1450 C C . GLY A 1 202 ? -51.381 5.271 31.520 1.00 40.81 202 GLY A C 1
ATOM 1451 O O . GLY A 1 202 ? -50.449 4.505 31.328 1.00 40.81 202 GLY A O 1
ATOM 1452 N N . GLY A 1 203 ? -51.662 5.565 32.777 1.00 44.03 203 GLY A N 1
ATOM 1453 C CA . GLY A 1 203 ? -52.803 6.158 33.471 1.00 44.03 203 GLY A CA 1
ATOM 1454 C C . GLY A 1 203 ? -52.569 5.806 34.952 1.00 44.03 203 GLY A C 1
ATOM 1455 O O . GLY A 1 203 ? -51.832 4.862 35.214 1.00 44.03 203 GLY A O 1
ATOM 1456 N N . GLU A 1 204 ? -53.023 6.640 35.895 1.00 51.72 204 GLU A N 1
ATOM 1457 C CA . GLU A 1 204 ? -54.018 6.224 36.913 1.00 51.72 204 GLU A CA 1
ATOM 1458 C C . GLU A 1 204 ? -53.440 5.239 37.966 1.00 51.72 204 GLU A C 1
ATOM 1460 O O . GLU A 1 204 ? -52.814 4.248 37.643 1.00 51.72 204 GLU A O 1
ATOM 1465 N N . GLU A 1 205 ? -53.565 5.353 39.279 1.00 55.59 205 GLU A N 1
ATOM 1466 C CA . GLU A 1 205 ? -54.276 6.185 40.236 1.00 55.59 205 GLU A CA 1
ATOM 1467 C C . GLU A 1 205 ? -53.764 5.701 41.618 1.00 55.59 205 GLU A C 1
ATOM 1469 O O . GLU A 1 205 ? -53.337 4.551 41.726 1.00 55.59 205 GLU A O 1
ATOM 1474 N N . ARG A 1 206 ? -53.959 6.517 42.668 1.00 57.44 206 ARG A N 1
ATOM 1475 C CA . ARG A 1 206 ? -54.173 6.097 44.081 1.00 57.44 206 ARG A CA 1
ATOM 1476 C C . ARG A 1 206 ? -52.977 5.475 44.835 1.00 57.44 206 ARG A C 1
ATOM 1478 O O . ARG A 1 206 ? -52.199 4.713 44.291 1.00 57.44 206 ARG A O 1
ATOM 1485 N N . SER A 1 207 ? -52.749 5.742 46.120 1.00 60.66 207 SER A N 1
ATOM 1486 C CA . SER A 1 207 ? -53.565 6.279 47.220 1.00 60.66 207 SER A CA 1
ATOM 1487 C C . SER A 1 207 ? -52.658 6.935 48.258 1.00 60.66 207 SER A C 1
ATOM 1489 O O . SER A 1 207 ? -51.474 6.541 48.326 1.00 60.66 207 SER A O 1
#

Sequence (207 aa):
TTLFRSGGEIGGLPAPLLAPPPPKEWFYRDLEGVVQGPFTEEQISEWHRSKYLPANLPMRSSDDPPDSYTPLSEMGSQPPFVAAHLARQKYAAELEKRQAAQAAQQAEQEKASLAEAQRQAEADARAAAAREAAEGGGGGVGARVATGAGAEVGGSAHPEAPPEGGSGGHKRPAESAAAAVPAKQRLKIMAATAGGGGNGGGGEERS